Protein AF-A0A6B2LAS9-F1 (afdb_monomer_lite)

Sequence (313 aa):
MDKLVKNNKLPLVLDLDQTLVHCVLQEHLDSGLVDGDISETIQFSAKKALYRVAFRPHLAKFIRNAKQLFEIHLYTSGTREYAKTVLELISHHLLDGEPVIQGKMVSRCDTGNANSKNLMFVVPGLENYCVILDDNVFVWETWRSNVLQIFPFMHFKTVPKDDPKENQDQSSGEENTIFEETDTYLNSMYNVLRDIHCRFFKFEEINKRIPIEEHIQHRRKWVLSGTNLVFSGLFPVNVIPEQQRLWKNAQSFGANCSVTLTPHSTHLIAARPGTRKVHKALETDSIYVVNSLWLDLSIAHWVKRNELKFLLI

Radius of gyration: 21.7 Å; chains: 1; bounding box: 58×45×62 Å

Secondary structure (DSSP, 8-state):
-HHHHHTT-EEEEE--BTTTEEEEEHHHHHTTSEE---TTEEEEEETTEEEEEEEPTTHHHHHHHHHHHEEEEEE-SS-HHHHHHHHHHHHHHHSTT--S-SS-EE-HHHHS-SS---GGGTSTT-GGG-EEEES-GGG-TTTGGGEEEPPP---SEEPPP--S-------SSSTTSS--S---HHHHHHHHHHHHHHHHHHHHHTT----HHHHHHHHHHHTTTT-EEEEESSS-TTS-GGGSHHHHHHHHTT-EEESS--TT--EEEES-S-SHHHHHHHT-TT-EEE-HHHHHHHHHTTS---GGGSB--

Foldseek 3Di:
DVVQVVLLAFAEEEEPDLQFKDKDFPVCVVVQQKDFDQPQWDWDDDPNTIMIMDGAPPSLVLLVLNVSHYQYEYEYQADPRVVVVVQQVCCVPRPVNDGSGRFYYHYCVNVVDSQADDCCSGPNPRLLGYAYEELDLRNDPVNSLSYPHAHGDPRMGGDDDPDVDDDDDPPPDPPPPVPPPRRCRSVLVSVLVVQLSVVQSVCVVVVRRGGSSVSSQVLQLVAQALAEEEEEPPDDPPDDPCPDPLNVLCVSSNYHYDPADDPSHQEYAYPACPDPRNVVQVVDPRYQYFHSVQSVVSSNSSHRDDSVVGGRD

Structure (mmCIF, N/CA/C/O backbone):
data_AF-A0A6B2LAS9-F1
#
_entry.id   AF-A0A6B2LAS9-F1
#
loop_
_atom_site.group_PDB
_atom_site.id
_atom_site.type_symbol
_atom_site.label_atom_id
_atom_site.label_alt_id
_atom_site.label_comp_id
_atom_site.label_asym_id
_atom_site.label_entity_id
_atom_site.label_seq_id
_atom_site.pdbx_PDB_ins_code
_atom_site.Cartn_x
_atom_site.Cartn_y
_atom_site.Cartn_z
_atom_site.occupancy
_atom_site.B_iso_or_equiv
_atom_site.auth_seq_id
_atom_site.auth_comp_id
_atom_site.auth_asym_id
_atom_site.auth_atom_id
_atom_site.pdbx_PDB_model_num
ATOM 1 N N . MET A 1 1 ? -17.353 -14.884 9.592 1.00 89.31 1 MET A N 1
ATOM 2 C CA . MET A 1 1 ? -17.227 -14.470 8.180 1.00 89.31 1 MET A CA 1
ATOM 3 C C . MET A 1 1 ? -18.584 -14.117 7.581 1.00 89.31 1 MET A C 1
ATOM 5 O O . MET A 1 1 ? -18.726 -13.044 7.014 1.00 89.31 1 MET A O 1
ATOM 9 N N . ASP A 1 2 ? -19.606 -14.951 7.771 1.00 90.06 2 ASP A N 1
ATOM 10 C CA . ASP A 1 2 ? -20.884 -14.817 7.048 1.00 90.06 2 ASP A CA 1
ATOM 11 C C . ASP A 1 2 ? -21.632 -13.501 7.302 1.00 90.06 2 ASP A C 1
ATOM 13 O O . ASP A 1 2 ? -22.257 -12.969 6.392 1.00 90.06 2 ASP A O 1
ATOM 17 N N . LYS A 1 3 ? -21.498 -12.904 8.497 1.00 94.38 3 LYS A N 1
ATOM 18 C CA . LYS A 1 3 ? -21.999 -11.543 8.768 1.00 94.38 3 LYS A CA 1
ATOM 19 C C . LYS A 1 3 ? -21.390 -10.501 7.818 1.00 94.38 3 LYS A C 1
ATOM 21 O O . LYS A 1 3 ? -22.112 -9.645 7.320 1.00 94.38 3 LYS A O 1
ATOM 26 N N . LEU A 1 4 ? -20.076 -10.553 7.595 1.00 94.69 4 LEU A N 1
ATOM 27 C CA . LEU A 1 4 ? -19.378 -9.610 6.719 1.00 94.69 4 LEU A CA 1
ATOM 28 C C . LEU A 1 4 ? -19.776 -9.846 5.263 1.00 94.69 4 LEU A C 1
ATOM 30 O O . LEU A 1 4 ? -20.159 -8.899 4.585 1.00 94.69 4 LEU A O 1
ATOM 34 N N . VAL A 1 5 ? -19.805 -11.107 4.825 1.00 93.81 5 VAL A N 1
ATOM 35 C CA . VAL A 1 5 ? -20.237 -11.482 3.468 1.00 93.81 5 VAL A CA 1
ATOM 36 C C . VAL A 1 5 ? -21.673 -11.047 3.187 1.00 93.81 5 VAL A C 1
ATOM 38 O O . VAL A 1 5 ? -21.927 -10.444 2.150 1.00 93.81 5 VAL A O 1
ATOM 41 N N . LYS A 1 6 ? -22.601 -11.252 4.131 1.00 95.25 6 LYS A N 1
ATOM 42 C CA . LYS A 1 6 ? -23.991 -10.780 4.015 1.00 95.25 6 LYS A CA 1
ATOM 43 C C . LYS A 1 6 ? -24.084 -9.262 3.818 1.00 95.25 6 LYS A C 1
ATOM 45 O O . LYS A 1 6 ? -25.005 -8.787 3.164 1.00 95.25 6 LYS A O 1
ATOM 50 N N . ASN A 1 7 ? -23.126 -8.517 4.364 1.00 96.62 7 ASN A N 1
ATOM 51 C CA . ASN A 1 7 ? -23.021 -7.068 4.217 1.00 96.62 7 ASN A CA 1
ATOM 52 C C . ASN A 1 7 ? -22.101 -6.644 3.060 1.00 96.62 7 ASN A C 1
ATOM 54 O O . ASN A 1 7 ? -21.761 -5.467 2.972 1.00 96.62 7 ASN A O 1
ATOM 58 N N . ASN A 1 8 ? -21.678 -7.576 2.199 1.00 97.00 8 ASN A N 1
ATOM 59 C CA . ASN A 1 8 ? -20.722 -7.349 1.116 1.00 97.00 8 ASN A CA 1
ATOM 60 C C . ASN A 1 8 ? -19.396 -6.722 1.596 1.00 97.00 8 ASN A C 1
ATOM 62 O O . ASN A 1 8 ? -18.857 -5.810 0.968 1.00 97.00 8 ASN A O 1
ATOM 66 N N . LYS A 1 9 ? -18.879 -7.181 2.743 1.00 98.31 9 LYS A N 1
ATOM 67 C CA . LYS A 1 9 ? -17.660 -6.664 3.378 1.00 98.31 9 LYS A CA 1
ATOM 68 C C . LYS A 1 9 ? -16.586 -7.721 3.621 1.00 98.31 9 LYS A C 1
ATOM 70 O O . LYS A 1 9 ? -16.883 -8.898 3.810 1.00 98.31 9 LYS A O 1
ATOM 75 N N . LEU A 1 10 ? -15.339 -7.255 3.700 1.00 98.50 10 LEU A N 1
ATOM 76 C CA . LEU A 1 10 ? -14.168 -7.990 4.195 1.00 98.50 10 LEU A CA 1
ATOM 77 C C . LEU A 1 10 ? -13.525 -7.262 5.393 1.00 98.50 10 LEU A C 1
ATOM 79 O O . LEU A 1 10 ? -13.696 -6.050 5.522 1.00 98.50 10 LEU A O 1
ATOM 83 N N . PRO A 1 11 ? -12.778 -7.943 6.276 1.00 98.62 11 PRO A N 1
ATOM 84 C CA . PRO A 1 11 ? -11.993 -7.265 7.302 1.00 98.62 11 PRO A CA 1
ATOM 85 C C . PRO A 1 11 ? -10.745 -6.602 6.695 1.00 98.62 11 PRO A C 1
ATOM 87 O O . PRO A 1 11 ? -9.976 -7.249 5.981 1.00 98.62 11 PRO A O 1
ATOM 90 N N . LEU A 1 12 ? -10.527 -5.324 7.014 1.00 98.88 12 LEU A N 1
ATOM 91 C CA . LEU A 1 12 ? -9.324 -4.564 6.660 1.00 98.88 12 LEU A CA 1
ATOM 92 C C . LEU A 1 12 ? -8.626 -4.085 7.932 1.00 98.88 12 LEU A C 1
ATOM 94 O O . LEU A 1 12 ? -9.206 -3.322 8.703 1.00 98.88 12 LEU A O 1
ATOM 98 N N . VAL A 1 13 ? -7.383 -4.509 8.137 1.00 98.88 13 VAL A N 1
ATOM 99 C CA . VAL A 1 13 ? -6.528 -4.009 9.219 1.00 98.88 13 VAL A CA 1
ATOM 100 C C . VAL A 1 13 ? -5.619 -2.922 8.667 1.00 98.88 13 VAL A C 1
ATOM 102 O O . VAL A 1 13 ? -4.893 -3.150 7.701 1.00 98.88 13 VAL A O 1
ATOM 105 N N . LEU A 1 14 ? -5.666 -1.748 9.289 1.00 98.88 14 LEU A N 1
ATOM 106 C CA . LEU A 1 14 ? -4.801 -0.620 8.968 1.00 98.88 14 LEU A CA 1
ATOM 107 C C . LEU A 1 14 ? -3.724 -0.453 10.043 1.00 98.88 14 LEU A C 1
ATOM 109 O O . LEU A 1 14 ? -4.017 -0.555 11.241 1.00 98.88 14 LEU A O 1
ATOM 113 N N . ASP A 1 15 ? -2.502 -0.156 9.616 1.00 98.69 15 ASP A N 1
ATOM 114 C CA . ASP A 1 15 ? -1.499 0.484 10.467 1.00 98.69 15 ASP A CA 1
ATOM 115 C C . ASP A 1 15 ? -1.713 2.016 10.546 1.00 98.69 15 ASP A C 1
ATOM 117 O O . ASP A 1 15 ? -2.546 2.565 9.823 1.00 98.69 15 ASP A O 1
ATOM 121 N N . LEU A 1 16 ? -1.021 2.705 11.465 1.00 97.94 16 LEU A N 1
ATOM 122 C CA . LEU A 1 16 ? -1.040 4.167 11.590 1.00 97.94 16 LEU A CA 1
ATOM 123 C C . LEU A 1 16 ? 0.226 4.828 11.039 1.00 97.94 16 LEU A C 1
ATOM 125 O O . LEU A 1 16 ? 0.135 5.630 10.108 1.00 97.94 16 LEU A O 1
ATOM 129 N N . ASP A 1 17 ? 1.365 4.572 11.675 1.00 97.00 17 ASP A N 1
ATOM 130 C CA . ASP A 1 17 ? 2.589 5.355 11.530 1.00 97.00 17 ASP A CA 1
ATOM 131 C C . ASP A 1 17 ? 3.287 4.997 10.223 1.00 97.00 17 ASP A C 1
ATOM 133 O O . ASP A 1 17 ? 3.507 3.833 9.951 1.00 97.00 17 ASP A O 1
ATOM 137 N N . GLN A 1 18 ? 3.611 5.989 9.395 1.00 97.12 18 GLN A N 1
ATOM 138 C CA . GLN A 1 18 ? 4.117 5.811 8.024 1.00 97.12 18 GLN A CA 1
ATOM 139 C C . GLN A 1 18 ? 3.136 5.102 7.065 1.00 97.12 18 GLN A C 1
ATOM 141 O O . GLN A 1 18 ? 3.373 5.056 5.858 1.00 97.12 18 GLN A O 1
ATOM 146 N N . THR A 1 19 ? 1.966 4.674 7.539 1.00 98.50 19 THR A N 1
ATOM 147 C CA . THR A 1 19 ? 0.877 4.164 6.699 1.00 98.50 19 THR A CA 1
ATOM 148 C C . THR A 1 19 ? -0.183 5.236 6.417 1.00 98.50 19 THR A C 1
ATOM 150 O O . THR A 1 19 ? -0.380 5.609 5.255 1.00 98.50 19 THR A O 1
ATOM 153 N N . LEU A 1 20 ? -0.858 5.754 7.452 1.00 98.56 20 LEU A N 1
ATOM 154 C CA . LEU A 1 20 ? -1.922 6.771 7.350 1.00 98.56 20 LEU A CA 1
ATOM 155 C C . LEU A 1 20 ? -1.466 8.160 7.802 1.00 98.56 20 LEU A C 1
ATOM 157 O O . LEU A 1 20 ? -2.029 9.163 7.362 1.00 98.56 20 LEU A O 1
ATOM 161 N N . VAL A 1 21 ? -0.491 8.222 8.706 1.00 98.19 21 VAL A N 1
ATOM 162 C CA . VAL A 1 21 ? 0.016 9.462 9.295 1.00 98.19 21 VAL A CA 1
ATOM 163 C C . VAL A 1 21 ? 1.526 9.395 9.459 1.00 98.19 21 VAL A C 1
ATOM 165 O O . VAL A 1 21 ? 2.099 8.312 9.501 1.00 98.19 21 VAL A O 1
ATOM 168 N N . HIS A 1 22 ? 2.174 10.546 9.593 1.00 97.31 22 HIS A N 1
ATOM 169 C CA . HIS A 1 22 ? 3.547 10.612 10.080 1.00 97.31 22 HIS A CA 1
ATOM 170 C C . HIS A 1 22 ? 3.575 11.503 11.315 1.00 97.31 22 HIS A C 1
ATOM 172 O O . HIS A 1 22 ? 3.116 12.642 11.258 1.00 97.31 22 HIS A O 1
ATOM 178 N N . CYS A 1 23 ? 4.075 10.979 12.432 1.00 95.19 23 CYS A N 1
ATOM 179 C CA . CYS A 1 23 ? 4.133 11.693 13.697 1.00 95.19 23 CYS A CA 1
ATOM 180 C C . CYS A 1 23 ? 5.576 11.835 14.185 1.00 95.19 23 CYS A C 1
ATOM 182 O O . CYS A 1 23 ? 6.333 10.867 14.191 1.00 95.19 23 CYS A O 1
ATOM 184 N N . VAL A 1 24 ? 5.932 13.028 14.657 1.00 94.88 24 VAL A N 1
ATOM 185 C CA . VAL A 1 24 ? 7.229 13.329 15.280 1.00 94.88 24 VAL A CA 1
ATOM 186 C C . VAL A 1 24 ? 7.031 14.020 16.625 1.00 94.88 24 VAL A C 1
ATOM 188 O O . VAL A 1 24 ? 5.967 14.577 16.902 1.00 94.88 24 VAL A O 1
ATOM 191 N N . LEU A 1 25 ? 8.050 13.972 17.483 1.00 94.12 25 LEU A N 1
ATOM 192 C CA . LEU A 1 25 ? 8.091 14.795 18.689 1.00 94.12 25 LEU A CA 1
ATOM 193 C C . LEU A 1 25 ? 8.344 16.254 18.296 1.00 94.12 25 LEU A C 1
ATOM 195 O O . LEU A 1 25 ? 9.207 16.523 17.462 1.00 94.12 25 LEU A O 1
ATOM 199 N N . GLN A 1 26 ? 7.628 17.189 18.922 1.00 94.25 26 GLN A N 1
ATOM 200 C CA . GLN A 1 26 ? 7.813 18.622 18.671 1.00 94.25 26 GLN A CA 1
ATOM 201 C C . GLN A 1 26 ? 9.257 19.055 18.974 1.00 94.25 26 GLN A C 1
ATOM 203 O O . GLN A 1 26 ? 9.841 19.807 18.205 1.00 94.25 26 GLN A O 1
ATOM 208 N N . GLU A 1 27 ? 9.881 18.483 20.007 1.00 93.94 27 GLU A N 1
ATOM 209 C CA . GLU A 1 27 ? 11.278 18.768 20.359 1.00 93.94 27 GLU A CA 1
ATOM 210 C C . GLU A 1 27 ? 12.277 18.410 19.243 1.00 93.94 27 GLU A C 1
ATOM 212 O O . GLU A 1 27 ? 13.325 19.043 19.126 1.00 93.94 27 GLU A O 1
ATOM 217 N N . HIS A 1 28 ? 11.968 17.425 18.389 1.00 93.69 28 HIS A N 1
ATOM 218 C CA . HIS A 1 28 ? 12.821 17.072 17.250 1.00 93.69 28 HIS A CA 1
ATOM 219 C C . HIS A 1 28 ? 12.736 18.108 16.122 1.00 93.69 28 HIS A C 1
ATOM 221 O O . HIS A 1 28 ? 13.730 18.330 15.436 1.00 93.69 28 HIS A O 1
ATOM 227 N N . LEU A 1 29 ? 11.575 18.745 15.939 1.00 90.94 29 LEU A N 1
ATOM 228 C CA . LEU A 1 29 ? 11.416 19.864 15.006 1.00 90.94 29 LEU A CA 1
ATOM 229 C C . LEU A 1 29 ? 12.118 21.109 15.549 1.00 90.94 29 LEU A C 1
ATOM 231 O O . LEU A 1 29 ? 12.902 21.733 14.843 1.00 90.94 29 LEU A O 1
ATOM 235 N N . ASP A 1 30 ? 11.896 21.419 16.828 1.00 92.19 30 ASP A N 1
ATOM 236 C CA . ASP A 1 30 ? 12.477 22.598 17.480 1.00 92.19 30 ASP A CA 1
ATOM 237 C C . ASP A 1 30 ? 14.016 22.546 17.506 1.00 92.19 30 ASP A C 1
ATOM 239 O O . ASP A 1 30 ? 14.683 23.576 17.435 1.00 92.19 30 ASP A O 1
ATOM 243 N N . SER A 1 31 ? 14.590 21.341 17.593 1.00 92.00 31 SER A N 1
ATOM 244 C CA . SER A 1 31 ? 16.042 21.111 17.556 1.00 92.00 31 SER A CA 1
ATOM 245 C C . SER A 1 31 ? 16.623 20.957 16.146 1.00 92.00 31 SER A C 1
ATOM 247 O O . SER A 1 31 ? 17.835 20.783 16.016 1.00 92.00 31 SER A O 1
ATOM 249 N N . GLY A 1 32 ? 15.793 21.000 15.098 1.00 89.69 32 GLY A N 1
ATOM 250 C CA . GLY A 1 32 ? 16.227 20.812 13.712 1.00 89.69 32 GLY A CA 1
ATOM 251 C C . GLY A 1 32 ? 16.721 19.397 13.389 1.00 89.69 32 GLY A C 1
ATOM 252 O O . GLY A 1 32 ? 17.424 19.211 12.402 1.00 89.69 32 GLY A O 1
ATOM 253 N N . LEU A 1 33 ? 16.386 18.388 14.206 1.00 88.00 33 LEU A N 1
ATOM 254 C CA . LEU A 1 33 ? 16.698 16.978 13.919 1.00 88.00 33 LEU A CA 1
ATOM 255 C C . LEU A 1 33 ? 15.831 16.418 12.786 1.00 88.00 33 LEU A C 1
ATOM 257 O O . LEU A 1 33 ? 16.221 15.465 12.106 1.00 88.00 33 LEU A O 1
ATOM 261 N N . VAL A 1 34 ? 14.646 16.995 12.601 1.00 90.00 34 VAL A N 1
ATOM 262 C CA . VAL A 1 34 ? 13.742 16.701 11.493 1.00 90.00 34 VAL A CA 1
ATOM 263 C C . VAL A 1 34 ? 13.256 18.000 10.863 1.00 90.00 34 VAL A C 1
ATOM 265 O O . VAL A 1 34 ? 13.074 18.997 11.557 1.00 90.00 34 VAL A O 1
ATOM 268 N N . ASP A 1 35 ? 13.022 17.960 9.559 1.00 88.56 35 ASP A N 1
ATOM 269 C CA . ASP A 1 35 ? 12.479 19.058 8.765 1.00 88.56 35 ASP A CA 1
ATOM 270 C C . ASP A 1 35 ? 11.242 18.586 7.989 1.00 88.56 35 ASP A C 1
ATOM 272 O O . ASP A 1 35 ? 11.106 17.405 7.667 1.00 88.56 35 ASP A O 1
ATOM 276 N N . GLY A 1 36 ? 10.311 19.486 7.711 1.00 86.00 36 GLY A N 1
ATOM 277 C CA . GLY A 1 36 ? 9.085 19.189 6.980 1.00 86.00 36 GLY A CA 1
ATOM 278 C C . GLY A 1 36 ? 8.083 20.331 7.067 1.00 86.00 36 GLY A C 1
ATOM 279 O O . GLY A 1 36 ? 8.085 21.105 8.024 1.00 86.00 36 GLY A O 1
ATOM 280 N N . ASP A 1 37 ? 7.196 20.425 6.077 1.00 87.44 37 ASP A N 1
ATOM 281 C CA . ASP A 1 37 ? 6.192 21.487 6.037 1.00 87.44 37 ASP A CA 1
ATOM 282 C C . ASP A 1 37 ? 5.222 21.375 7.223 1.00 87.44 37 ASP A C 1
ATOM 284 O O . ASP A 1 37 ? 4.465 20.418 7.351 1.00 87.44 37 ASP A O 1
ATOM 288 N N . ILE A 1 38 ? 5.215 22.361 8.112 1.00 90.25 38 ILE A N 1
ATOM 289 C CA . ILE A 1 38 ? 4.341 22.346 9.287 1.00 90.25 38 ILE A CA 1
ATOM 290 C C . ILE A 1 38 ? 2.952 22.944 9.023 1.00 90.25 38 ILE A C 1
ATOM 292 O O . ILE A 1 38 ? 2.104 22.866 9.917 1.00 90.25 38 ILE A O 1
ATOM 296 N N . SER A 1 39 ? 2.703 23.525 7.845 1.00 87.62 39 SER A N 1
ATOM 297 C CA . SER A 1 39 ? 1.498 24.311 7.547 1.00 87.62 39 SER A CA 1
ATOM 298 C C . SER A 1 39 ? 0.195 23.506 7.667 1.00 87.62 39 SER A C 1
ATOM 300 O O . SER A 1 39 ? -0.764 23.982 8.272 1.00 87.62 39 SER A O 1
ATOM 302 N N . GLU A 1 40 ? 0.188 22.257 7.194 1.00 87.25 40 GLU A N 1
ATOM 303 C CA . GLU A 1 40 ? -0.970 21.346 7.227 1.00 87.25 40 GLU A CA 1
ATOM 304 C C . GLU A 1 40 ? -0.851 20.251 8.306 1.00 87.25 40 GLU A C 1
ATOM 306 O O . GLU A 1 40 ? -1.420 19.162 8.198 1.00 87.25 40 GLU A O 1
ATOM 311 N N . THR A 1 41 ? -0.095 20.522 9.372 1.00 94.56 41 THR A N 1
ATOM 312 C CA . THR A 1 41 ? 0.140 19.566 10.467 1.00 94.56 41 THR A CA 1
ATOM 313 C C . THR A 1 41 ? -0.590 19.967 11.744 1.00 94.56 41 THR A C 1
ATOM 315 O O . THR A 1 41 ? -0.851 21.144 11.994 1.00 94.56 41 THR A O 1
ATOM 318 N N . ILE A 1 42 ? -0.890 18.988 12.597 1.00 96.62 42 ILE A N 1
ATOM 319 C CA . ILE A 1 42 ? -1.590 19.213 13.864 1.00 96.62 42 ILE A CA 1
ATOM 320 C C . ILE A 1 42 ? -0.668 18.883 15.028 1.00 96.62 42 ILE A C 1
ATOM 322 O O . ILE A 1 42 ? -0.044 17.824 15.070 1.00 96.62 42 ILE A O 1
ATOM 326 N N . GLN A 1 43 ? -0.613 19.786 16.001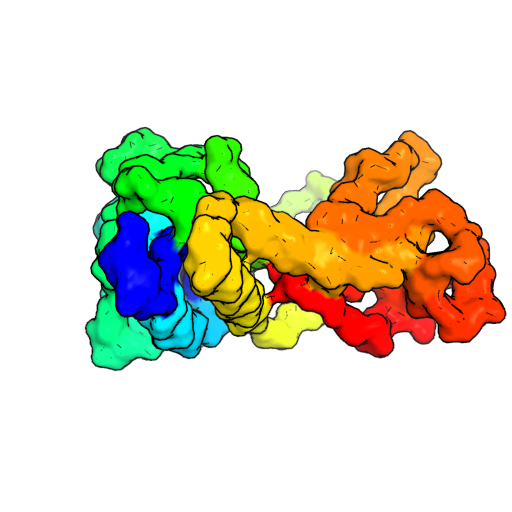 1.00 96.25 43 GLN A N 1
ATOM 327 C CA . GLN A 1 43 ? 0.092 19.567 17.254 1.00 96.25 43 GLN A CA 1
ATOM 328 C C . GLN A 1 43 ? -0.863 19.003 18.308 1.00 96.25 43 GLN A C 1
ATOM 330 O O . GLN A 1 43 ? -1.981 19.492 18.462 1.00 96.25 43 GLN A O 1
ATOM 335 N N . PHE A 1 44 ? -0.422 18.000 19.062 1.00 95.19 44 PHE A N 1
ATOM 336 C CA . PHE A 1 44 ? -1.216 17.404 20.133 1.00 95.19 44 PHE A CA 1
ATOM 337 C C . PHE A 1 44 ? -0.331 16.835 21.241 1.00 95.19 44 PHE A C 1
ATOM 339 O O . PHE A 1 44 ? 0.840 16.525 21.033 1.00 95.19 44 PHE A O 1
ATOM 346 N N . SER A 1 45 ? -0.906 16.668 22.428 1.00 91.75 45 SER A N 1
ATOM 347 C CA . SER A 1 45 ? -0.200 16.114 23.583 1.00 91.75 45 SER A CA 1
ATOM 348 C C . SER A 1 45 ? -0.638 14.679 23.849 1.00 91.75 45 SER A C 1
ATOM 350 O O . SER A 1 45 ? -1.829 14.401 23.961 1.00 91.75 45 SER A O 1
ATOM 352 N N . ALA A 1 46 ? 0.323 13.776 24.036 1.00 86.31 46 ALA A N 1
ATOM 353 C CA . ALA A 1 46 ? 0.075 12.408 24.485 1.00 86.31 46 ALA A CA 1
ATOM 354 C C . ALA A 1 46 ? 1.155 11.986 25.490 1.00 86.31 46 ALA A C 1
ATOM 356 O O . ALA A 1 46 ? 2.336 12.244 25.299 1.00 86.31 46 ALA A O 1
ATOM 357 N N . LYS A 1 47 ? 0.766 11.354 26.607 1.00 80.56 47 LYS A N 1
ATOM 358 C CA . LYS A 1 47 ? 1.693 10.906 27.676 1.00 80.56 47 LYS A CA 1
ATOM 359 C C . LYS A 1 47 ? 2.709 11.966 28.144 1.00 80.56 47 LYS A C 1
ATOM 361 O O . LYS A 1 47 ? 3.845 11.628 28.455 1.00 80.56 47 LYS A O 1
ATOM 366 N N . LYS A 1 48 ? 2.279 13.229 28.252 1.00 83.81 48 LYS A N 1
ATOM 367 C CA . LYS A 1 48 ? 3.114 14.391 28.632 1.00 83.81 48 LYS A CA 1
ATOM 368 C C . LYS A 1 48 ? 4.192 14.784 27.610 1.00 83.81 48 LYS A C 1
ATOM 370 O O . LYS A 1 48 ? 4.965 15.687 27.901 1.00 83.81 48 LYS A O 1
ATOM 375 N N . ALA A 1 49 ? 4.228 14.154 26.440 1.00 88.38 49 ALA A N 1
ATOM 376 C CA . ALA A 1 49 ? 5.038 14.592 25.315 1.00 88.38 49 ALA A CA 1
ATOM 377 C C . ALA A 1 49 ? 4.165 15.348 24.307 1.00 88.38 49 ALA A C 1
ATOM 379 O O . ALA A 1 49 ? 2.969 15.068 24.159 1.00 88.38 49 ALA A O 1
ATOM 380 N N . LEU A 1 50 ? 4.779 16.322 23.642 1.00 94.38 50 LEU A N 1
ATOM 381 C CA . LEU A 1 50 ? 4.161 17.120 22.597 1.00 94.38 50 LEU A CA 1
ATOM 382 C C . LEU A 1 50 ? 4.571 16.548 21.244 1.00 94.38 50 LEU A C 1
ATOM 384 O O . LEU A 1 50 ? 5.757 16.390 20.956 1.00 94.38 50 LEU A O 1
ATOM 388 N N . TYR A 1 51 ? 3.579 16.233 20.429 1.00 95.19 51 TYR A N 1
ATOM 389 C CA . TYR A 1 51 ? 3.747 15.632 19.120 1.00 95.19 51 TYR A CA 1
ATOM 390 C C . TYR A 1 51 ? 3.204 16.551 18.040 1.00 95.19 51 TYR A C 1
ATOM 392 O O . TYR A 1 51 ? 2.309 17.364 18.287 1.00 95.19 51 TYR A O 1
ATOM 400 N N . ARG A 1 52 ? 3.700 16.351 16.824 1.00 96.19 52 ARG A N 1
ATOM 401 C CA . ARG A 1 52 ? 3.136 16.920 15.608 1.00 96.19 52 ARG A CA 1
ATOM 402 C C . ARG A 1 52 ? 2.866 15.804 14.610 1.00 96.19 52 ARG A C 1
ATOM 404 O O . ARG A 1 52 ? 3.729 14.958 14.380 1.00 96.19 52 ARG A O 1
ATOM 411 N N . VAL A 1 53 ? 1.660 15.793 14.051 1.00 97.12 53 VAL A N 1
ATOM 412 C CA . VAL A 1 53 ? 1.197 14.786 13.093 1.00 97.12 53 VAL A CA 1
ATOM 413 C C . VAL A 1 53 ? 0.853 15.425 11.757 1.00 97.12 53 VAL A C 1
ATOM 415 O O . VAL A 1 53 ? 0.153 16.435 11.698 1.00 97.12 53 VAL A O 1
ATOM 418 N N . ALA A 1 54 ? 1.337 14.806 10.687 1.00 97.31 54 ALA A N 1
ATOM 419 C CA . ALA A 1 54 ? 0.897 15.034 9.322 1.00 97.31 54 ALA A CA 1
ATOM 420 C C . ALA A 1 54 ? -0.054 13.905 8.913 1.00 97.31 54 ALA A C 1
ATOM 422 O O . ALA A 1 54 ? 0.218 12.727 9.176 1.00 97.31 54 ALA A O 1
ATOM 423 N N . PHE A 1 55 ? -1.161 14.244 8.257 1.00 97.50 55 PHE A N 1
ATOM 424 C CA . PHE A 1 55 ? -2.051 13.248 7.668 1.00 97.50 55 PHE A CA 1
ATOM 425 C C . PHE A 1 55 ? -1.620 12.937 6.248 1.00 97.50 55 PHE A C 1
ATOM 427 O O . PHE A 1 55 ? -1.307 13.838 5.474 1.00 97.50 55 PHE A O 1
ATOM 434 N N . ARG A 1 56 ? -1.646 11.657 5.883 1.00 97.38 56 ARG A N 1
ATOM 435 C CA . ARG A 1 56 ? -1.326 11.271 4.517 1.00 97.38 56 ARG A CA 1
ATOM 436 C C . ARG A 1 56 ? -2.367 11.844 3.546 1.00 97.38 56 ARG A C 1
ATOM 438 O O . ARG A 1 56 ? -3.571 11.723 3.811 1.00 97.38 56 ARG A O 1
ATOM 445 N N . PRO A 1 57 ? -1.954 12.436 2.413 1.00 95.75 57 PRO A N 1
ATOM 446 C CA . PRO A 1 57 ? -2.892 12.970 1.436 1.00 95.75 57 PRO A CA 1
ATOM 447 C C . PRO A 1 57 ? -3.953 11.949 1.002 1.00 95.75 57 PRO A C 1
ATOM 449 O O . PRO A 1 57 ? -3.711 10.748 0.890 1.00 95.75 57 PRO A O 1
ATOM 452 N N . HIS A 1 58 ? -5.172 12.444 0.769 1.00 96.75 58 HIS A N 1
ATOM 453 C CA . HIS A 1 58 ? -6.362 11.658 0.410 1.00 96.75 58 HIS A CA 1
ATOM 454 C C . HIS A 1 58 ? -6.917 10.706 1.489 1.00 96.75 58 HIS A C 1
ATOM 456 O O . HIS A 1 58 ? -7.867 9.968 1.200 1.00 96.75 58 HIS A O 1
ATOM 462 N N . LEU A 1 59 ? -6.425 10.756 2.734 1.00 98.12 59 LEU A N 1
ATOM 463 C CA . LEU A 1 59 ? -6.885 9.896 3.834 1.00 98.12 59 LEU A CA 1
ATOM 464 C C . LEU A 1 59 ? -8.407 9.922 4.044 1.00 98.12 59 LEU A C 1
ATOM 466 O O . LEU A 1 59 ? -9.039 8.872 4.157 1.00 98.12 59 LEU A O 1
ATOM 470 N N . ALA A 1 60 ? -9.023 11.105 4.006 1.00 98.25 60 ALA A N 1
ATOM 471 C CA . ALA A 1 60 ? -10.466 11.263 4.182 1.00 98.25 60 ALA A CA 1
ATOM 472 C C . ALA A 1 60 ? -11.280 10.465 3.143 1.00 98.25 60 ALA A C 1
ATOM 474 O O . ALA A 1 60 ? -12.230 9.749 3.471 1.00 98.25 60 ALA A O 1
ATOM 475 N N . LYS A 1 61 ? -10.888 10.579 1.867 1.00 98.31 61 LYS A N 1
ATOM 476 C CA . LYS A 1 61 ? -11.519 9.876 0.742 1.00 98.31 61 LYS A CA 1
ATOM 477 C C . LYS A 1 61 ? -11.262 8.374 0.828 1.00 98.31 61 LYS A C 1
ATOM 479 O O . LYS A 1 61 ? -12.182 7.588 0.614 1.00 98.31 61 LYS A O 1
ATOM 484 N N . PHE A 1 62 ? -10.034 7.987 1.171 1.00 98.75 62 PHE A N 1
ATOM 485 C CA . PHE A 1 62 ? -9.650 6.594 1.368 1.00 98.75 62 PHE A CA 1
ATOM 486 C C . PHE A 1 62 ? -10.532 5.910 2.419 1.00 98.75 62 PHE A C 1
ATOM 488 O O . PHE A 1 62 ? -11.167 4.907 2.103 1.00 98.75 62 PHE A O 1
ATOM 495 N N . ILE A 1 63 ? -10.651 6.479 3.626 1.00 98.81 63 ILE A N 1
ATOM 496 C CA . ILE A 1 63 ? -11.445 5.885 4.714 1.00 98.81 63 ILE A CA 1
ATOM 497 C C . ILE A 1 63 ? -12.929 5.802 4.343 1.00 98.81 63 ILE A C 1
ATOM 499 O O . ILE A 1 63 ? -13.531 4.738 4.498 1.00 98.81 63 ILE A O 1
ATOM 503 N N . ARG A 1 64 ? -13.526 6.883 3.811 1.00 98.62 64 ARG A N 1
ATOM 504 C CA . ARG A 1 64 ? -14.948 6.885 3.409 1.00 98.62 64 ARG A CA 1
ATOM 505 C C . ARG A 1 64 ? -15.250 5.808 2.364 1.00 98.62 64 ARG A C 1
ATOM 507 O O . ARG A 1 64 ? -16.267 5.126 2.469 1.00 98.62 64 ARG A O 1
ATOM 514 N N . ASN A 1 65 ? -14.366 5.621 1.388 1.00 98.69 65 ASN A N 1
ATOM 515 C CA . ASN A 1 65 ? -14.552 4.606 0.356 1.00 98.69 65 ASN A CA 1
ATOM 516 C C . ASN A 1 65 ? -14.272 3.187 0.874 1.00 98.69 65 ASN A C 1
ATOM 518 O O . ASN A 1 65 ? -15.046 2.269 0.612 1.00 98.69 65 ASN A O 1
ATOM 522 N N . ALA A 1 66 ? -13.203 2.996 1.652 1.00 98.69 66 ALA A N 1
ATOM 523 C CA . ALA A 1 66 ? -12.858 1.699 2.229 1.00 98.69 66 ALA A CA 1
ATOM 524 C C . ALA A 1 66 ? -13.972 1.174 3.149 1.00 98.69 66 ALA A C 1
ATOM 526 O O . ALA A 1 66 ? -14.317 -0.001 3.069 1.00 98.69 66 ALA A O 1
ATOM 527 N N . LYS A 1 67 ? -14.624 2.042 3.936 1.00 98.38 67 LYS A N 1
ATOM 528 C CA . LYS A 1 67 ? -15.779 1.678 4.780 1.00 98.38 67 LYS A CA 1
ATOM 529 C C . LYS A 1 67 ? -16.973 1.105 4.008 1.00 98.38 67 LYS A C 1
ATOM 531 O O . LYS A 1 67 ? -17.823 0.469 4.629 1.00 98.38 67 LYS A O 1
ATOM 536 N N . GLN A 1 68 ? -17.084 1.323 2.698 1.00 98.38 68 GLN A N 1
ATOM 537 C CA . GLN A 1 68 ? -18.167 0.741 1.892 1.00 98.38 68 GLN A CA 1
ATOM 538 C C . GLN A 1 68 ? -17.921 -0.743 1.598 1.00 98.38 68 GLN A C 1
ATOM 540 O O . GLN A 1 68 ? -18.870 -1.512 1.500 1.00 98.38 68 GLN A O 1
ATOM 545 N N . LEU A 1 69 ? -16.652 -1.145 1.503 1.00 98.75 69 LEU A N 1
ATOM 546 C CA . LEU A 1 69 ? -16.229 -2.486 1.086 1.00 98.75 69 LEU A CA 1
ATOM 547 C C . LEU A 1 69 ? -15.630 -3.305 2.236 1.00 98.75 69 LEU A C 1
ATOM 549 O O . LEU A 1 69 ? -15.523 -4.526 2.149 1.00 98.75 69 LEU A O 1
ATOM 553 N N . PHE A 1 70 ? -15.235 -2.645 3.322 1.00 98.81 70 PHE A N 1
ATOM 554 C CA . PHE A 1 70 ? -14.528 -3.269 4.427 1.00 98.81 70 PHE A CA 1
ATOM 555 C C . PHE A 1 70 ? -15.119 -2.881 5.785 1.00 98.81 70 PHE A C 1
ATOM 557 O O . PHE A 1 70 ? -15.718 -1.816 5.960 1.00 98.81 70 PHE A O 1
ATOM 564 N N . GLU A 1 71 ? -14.962 -3.774 6.759 1.00 98.69 71 GLU A N 1
ATOM 565 C CA . GLU A 1 71 ? -15.000 -3.428 8.180 1.00 98.69 71 GLU A CA 1
ATOM 566 C C . GLU A 1 71 ? -13.567 -3.067 8.589 1.00 98.69 71 GLU A C 1
ATOM 568 O O . GLU A 1 71 ? -12.660 -3.888 8.456 1.00 98.69 71 GLU A O 1
ATOM 573 N N . ILE A 1 72 ? -13.346 -1.812 8.993 1.00 98.81 72 ILE A N 1
ATOM 574 C CA . ILE A 1 72 ? -12.001 -1.286 9.269 1.00 98.81 72 ILE A CA 1
ATOM 575 C C . ILE A 1 72 ? -11.623 -1.529 10.733 1.00 98.81 72 ILE A C 1
ATOM 577 O O . ILE A 1 72 ? -12.346 -1.121 11.647 1.00 98.81 72 ILE A O 1
ATOM 581 N N . HIS A 1 73 ? -10.453 -2.127 10.931 1.00 98.81 73 HIS A N 1
ATOM 582 C CA . HIS A 1 73 ? -9.779 -2.358 12.205 1.00 98.81 73 HIS A CA 1
ATOM 583 C C . HIS A 1 73 ? -8.446 -1.602 12.232 1.00 98.81 73 HIS A C 1
ATOM 585 O O . HIS A 1 73 ? -7.882 -1.294 11.181 1.00 98.81 73 HIS A O 1
ATOM 591 N N . LEU A 1 74 ? -7.910 -1.357 13.428 1.00 98.69 74 LEU A N 1
ATOM 592 C CA . LEU A 1 74 ? -6.573 -0.784 13.596 1.00 98.69 74 LEU A CA 1
ATOM 593 C C . LEU A 1 74 ? -5.644 -1.767 14.307 1.00 98.69 74 LEU A C 1
ATOM 595 O O . LEU A 1 74 ? -6.025 -2.337 15.331 1.00 98.69 74 LEU A O 1
ATOM 599 N N . TYR A 1 75 ? -4.413 -1.899 13.811 1.00 98.50 75 TYR A N 1
ATOM 600 C CA . TYR A 1 75 ? -3.312 -2.527 14.536 1.00 98.50 75 TYR A CA 1
ATOM 601 C C . TYR A 1 75 ? -2.044 -1.680 14.401 1.00 98.50 75 TYR A C 1
ATOM 603 O O . TYR A 1 75 ? -1.342 -1.752 13.396 1.00 98.50 75 TYR A O 1
ATOM 611 N N . THR A 1 76 ? -1.705 -0.942 15.460 1.00 97.19 76 THR A N 1
ATOM 612 C CA . THR A 1 76 ? -0.494 -0.106 15.529 1.00 97.19 76 THR A CA 1
ATOM 613 C C . THR A 1 76 ? 0.511 -0.633 16.558 1.00 97.19 76 THR A C 1
ATOM 615 O O . THR A 1 76 ? 0.133 -1.169 17.603 1.00 97.19 76 THR A O 1
ATOM 618 N N . SER A 1 77 ? 1.805 -0.436 16.292 1.00 95.88 77 SER A N 1
ATOM 619 C CA . SER A 1 77 ? 2.873 -0.625 17.289 1.00 95.88 77 SER A CA 1
ATOM 620 C C . SER A 1 77 ? 3.004 0.566 18.256 1.00 95.88 77 SER A C 1
ATOM 622 O O . SER A 1 77 ? 3.806 0.525 19.191 1.00 95.88 77 SER A O 1
ATOM 624 N N . GLY A 1 78 ? 2.206 1.621 18.081 1.00 93.06 78 GLY A N 1
ATOM 625 C CA . GLY A 1 78 ? 2.071 2.734 19.014 1.00 93.06 78 GLY A CA 1
ATOM 626 C C . GLY A 1 78 ? 1.313 2.363 20.294 1.00 93.06 78 GLY A C 1
ATOM 627 O O . GLY A 1 78 ? 0.732 1.283 20.431 1.00 93.06 78 GLY A O 1
ATOM 628 N N . THR A 1 79 ? 1.324 3.273 21.274 1.00 93.44 79 THR A N 1
ATOM 629 C CA . THR A 1 79 ? 0.544 3.100 22.518 1.00 93.44 79 THR A CA 1
ATOM 630 C C . THR A 1 79 ? -0.950 3.276 22.275 1.00 93.44 79 THR A C 1
ATOM 632 O O . THR A 1 79 ? -1.351 3.961 21.335 1.00 93.44 79 THR A O 1
ATOM 635 N N . ARG A 1 80 ? -1.784 2.717 23.157 1.00 94.19 80 ARG A N 1
ATOM 636 C CA . ARG A 1 80 ? -3.239 2.854 23.047 1.00 94.19 80 ARG A CA 1
ATOM 637 C C . ARG A 1 80 ? -3.707 4.302 23.126 1.00 94.19 80 ARG A C 1
ATOM 639 O O . ARG A 1 80 ? -4.609 4.685 22.392 1.00 94.19 80 ARG A O 1
ATOM 646 N N . GLU A 1 81 ? -3.108 5.087 24.016 1.00 93.81 81 GLU A N 1
ATOM 647 C CA . GLU A 1 81 ? -3.442 6.501 24.198 1.00 93.81 81 GLU A CA 1
ATOM 648 C C . GLU A 1 81 ? -3.108 7.298 22.936 1.00 93.81 81 GLU A C 1
ATOM 650 O O . GLU A 1 81 ? -3.970 7.996 22.417 1.00 93.81 81 GLU A O 1
ATOM 655 N N . TYR A 1 82 ? -1.900 7.107 22.396 1.00 94.62 82 TYR A N 1
ATOM 656 C CA . TYR A 1 82 ? -1.479 7.702 21.125 1.00 94.62 82 TYR A CA 1
ATOM 657 C C . TYR A 1 82 ? -2.451 7.363 19.988 1.00 94.62 82 TYR A C 1
ATOM 659 O O . TYR A 1 82 ? -2.950 8.260 19.314 1.00 94.62 82 TYR A O 1
ATOM 667 N N . ALA A 1 83 ? -2.770 6.076 19.823 1.00 96.12 83 ALA A N 1
ATOM 668 C CA . ALA A 1 83 ? -3.658 5.611 18.766 1.00 96.12 83 ALA A CA 1
ATOM 669 C C . ALA A 1 83 ? -5.044 6.264 18.857 1.00 96.12 83 ALA A C 1
ATOM 671 O O . ALA A 1 83 ? -5.555 6.751 17.854 1.00 96.12 83 ALA A O 1
ATOM 672 N N . LYS A 1 84 ? -5.635 6.323 20.060 1.00 96.50 84 LYS A N 1
ATOM 673 C CA . LYS A 1 84 ? -6.929 6.988 20.277 1.00 96.50 84 LYS A CA 1
ATOM 674 C C . LYS A 1 84 ? -6.878 8.456 19.878 1.00 96.50 84 LYS A C 1
ATOM 676 O O . LYS A 1 84 ? -7.719 8.881 19.096 1.00 96.50 84 LYS A O 1
ATOM 681 N N . THR A 1 85 ? -5.871 9.191 20.349 1.00 97.00 85 THR A N 1
ATOM 682 C CA . THR A 1 85 ? -5.736 10.615 20.034 1.00 97.00 85 THR A CA 1
ATOM 683 C C . THR A 1 85 ? -5.583 10.847 18.533 1.00 97.00 85 THR A C 1
ATOM 685 O O . THR A 1 85 ? -6.282 11.685 17.977 1.00 97.00 85 THR A O 1
ATOM 688 N N . VAL A 1 86 ? -4.749 10.070 17.835 1.00 97.62 86 VAL A N 1
ATOM 689 C CA . VAL A 1 86 ? -4.597 10.199 16.375 1.00 97.62 86 VAL A CA 1
ATOM 690 C C . VAL A 1 86 ? -5.902 9.877 15.636 1.00 97.62 86 VAL A C 1
ATOM 692 O O . VAL A 1 86 ? -6.278 10.607 14.722 1.00 97.62 86 VAL A O 1
ATOM 695 N N . LEU A 1 87 ? -6.628 8.826 16.033 1.00 98.25 87 LEU A N 1
ATOM 696 C CA . LEU A 1 87 ? -7.925 8.496 15.430 1.00 98.25 87 LEU A CA 1
ATOM 697 C C . LEU A 1 87 ? -8.975 9.593 15.667 1.00 98.25 87 LEU A C 1
ATOM 699 O O . LEU A 1 87 ? -9.750 9.891 14.758 1.00 98.25 87 LEU A O 1
ATOM 703 N N . GLU A 1 88 ? -9.005 10.195 16.857 1.00 97.81 88 GLU A N 1
ATOM 704 C CA . GLU A 1 88 ? -9.873 11.334 17.181 1.00 97.81 88 GLU A CA 1
ATOM 705 C C . GLU A 1 88 ? -9.529 12.544 16.307 1.00 97.81 88 GLU A C 1
ATOM 707 O O . GLU A 1 88 ? -10.427 13.133 15.709 1.00 97.81 88 GLU A O 1
ATOM 712 N N . LEU A 1 89 ? -8.240 12.858 16.138 1.00 98.31 89 LEU A N 1
ATOM 713 C CA . LEU A 1 89 ? -7.790 13.936 15.255 1.00 98.31 89 LEU A CA 1
ATOM 714 C C . LEU A 1 89 ? -8.204 13.690 13.796 1.00 98.31 89 LEU A C 1
ATOM 716 O O . LEU A 1 89 ? -8.764 14.586 13.169 1.00 98.31 89 LEU A O 1
ATOM 720 N N . ILE A 1 90 ? -8.008 12.480 13.260 1.00 98.50 90 ILE A N 1
ATOM 721 C CA . ILE A 1 90 ? -8.474 12.132 11.905 1.00 98.50 90 ILE A CA 1
ATOM 722 C C . ILE A 1 90 ? -9.997 12.299 11.811 1.00 98.50 90 ILE A C 1
ATOM 724 O O . ILE A 1 90 ? -10.499 12.878 10.848 1.00 98.50 90 ILE A O 1
ATOM 728 N N . SER A 1 91 ? -10.738 11.810 12.808 1.00 98.06 91 SER A N 1
ATOM 729 C CA . SER A 1 91 ? -12.204 11.866 12.809 1.00 98.06 91 SER A CA 1
ATOM 730 C C . SER A 1 91 ? -12.701 13.315 12.797 1.00 98.06 91 SER A C 1
ATOM 732 O O . SER A 1 91 ? -13.524 13.677 11.958 1.00 98.06 91 SER A O 1
ATOM 734 N N . HIS A 1 92 ? -12.149 14.167 13.665 1.00 97.75 92 HIS A N 1
ATOM 735 C CA . HIS A 1 92 ? -12.527 15.575 13.780 1.00 97.75 92 HIS A CA 1
ATOM 736 C C . HIS A 1 92 ? -12.120 16.420 12.570 1.00 97.75 92 HIS A C 1
ATOM 738 O O . HIS A 1 92 ? -12.922 17.222 12.102 1.00 97.75 92 HIS A O 1
ATOM 744 N N . HIS A 1 93 ? -10.898 16.254 12.062 1.00 97.44 93 HIS A N 1
ATOM 745 C CA . HIS A 1 93 ? -10.364 17.135 11.021 1.00 97.44 93 HIS A CA 1
ATOM 746 C C . HIS A 1 93 ? -10.688 16.680 9.594 1.00 97.44 93 HIS A C 1
ATOM 748 O O . HIS A 1 93 ? -10.702 17.512 8.692 1.00 97.44 93 HIS A O 1
ATOM 754 N N . LEU A 1 94 ? -10.924 15.382 9.361 1.00 97.25 94 LEU A N 1
ATOM 755 C CA . LEU A 1 94 ? -11.076 14.832 8.007 1.00 97.25 94 LEU A CA 1
ATOM 756 C C . LEU A 1 94 ? -12.428 14.156 7.741 1.00 97.25 94 LEU A C 1
ATOM 758 O O . LEU A 1 94 ? -12.816 14.010 6.574 1.00 97.25 94 LEU A O 1
ATOM 762 N N . LEU A 1 95 ? -13.123 13.700 8.787 1.00 97.69 95 LEU A N 1
ATOM 763 C CA . LEU A 1 95 ? -14.297 12.828 8.666 1.00 97.69 95 LEU A CA 1
ATOM 764 C C . LEU A 1 95 ? -15.563 13.393 9.325 1.00 97.69 95 LEU A C 1
ATOM 766 O O . LEU A 1 95 ? -16.495 12.633 9.558 1.00 97.69 95 LEU A O 1
ATOM 770 N N . ASP A 1 96 ? -15.621 14.694 9.615 1.00 96.81 96 ASP A N 1
ATOM 771 C CA . ASP A 1 96 ? -16.814 15.348 10.181 1.00 96.81 96 ASP A CA 1
ATOM 772 C C . ASP A 1 96 ? -17.288 14.712 11.509 1.00 96.81 96 ASP A C 1
ATOM 774 O O . ASP A 1 96 ? -18.477 14.673 11.818 1.00 96.81 96 ASP A O 1
ATOM 778 N N . GLY A 1 97 ? -16.347 14.175 12.296 1.00 96.88 97 GLY A N 1
ATOM 779 C CA . GLY A 1 97 ? -16.605 13.471 13.556 1.00 96.88 97 GLY A CA 1
ATOM 780 C C . GLY A 1 97 ? -16.881 11.969 13.415 1.00 96.88 97 GLY A C 1
ATOM 781 O O . GLY A 1 97 ? -16.943 11.271 14.426 1.00 96.88 97 GLY A O 1
ATOM 782 N N . GLU A 1 98 ? -16.997 11.436 12.196 1.00 97.44 98 GLU A N 1
ATOM 783 C CA . GLU A 1 98 ? -17.209 10.003 11.978 1.00 97.44 98 GLU A CA 1
ATOM 784 C C . GLU A 1 98 ? -15.976 9.175 12.389 1.00 97.44 98 GLU A C 1
ATOM 786 O O . GLU A 1 98 ? -14.863 9.456 11.933 1.00 97.44 98 GLU A O 1
ATOM 791 N N . PRO A 1 99 ? -16.147 8.086 13.162 1.00 97.81 99 PRO A N 1
ATOM 792 C CA . PRO A 1 99 ? -15.028 7.295 13.667 1.00 97.81 99 PRO A CA 1
ATOM 793 C C . PRO A 1 99 ? -14.289 6.590 12.529 1.00 97.81 99 PRO A C 1
ATOM 795 O O . PRO A 1 99 ? -14.917 5.943 11.696 1.00 97.81 99 PRO A O 1
ATOM 798 N N . VAL A 1 100 ? -12.956 6.645 12.491 1.00 98.00 100 VAL A N 1
ATOM 799 C CA . VAL A 1 100 ? -12.152 5.981 11.439 1.00 98.00 100 VAL A CA 1
ATOM 800 C C . VAL A 1 100 ? -12.435 4.474 11.352 1.00 98.00 100 VAL A C 1
ATOM 802 O O . VAL A 1 100 ? -12.639 3.939 10.259 1.00 98.00 100 VAL A O 1
ATOM 805 N N . ILE A 1 101 ? -12.461 3.797 12.503 1.00 97.88 101 ILE A N 1
ATO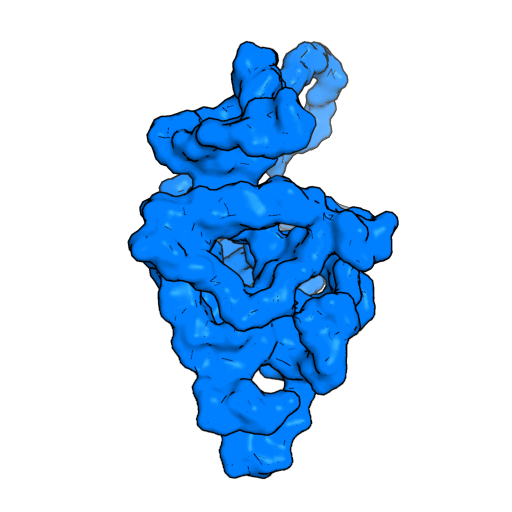M 806 C CA . ILE A 1 101 ? -12.605 2.342 12.619 1.00 97.88 101 ILE A CA 1
ATOM 807 C C . ILE A 1 101 ? -14.041 1.935 12.959 1.00 97.88 101 ILE A C 1
ATOM 809 O O . ILE A 1 101 ? -14.758 2.657 13.645 1.00 97.88 101 ILE A O 1
ATOM 813 N N . GLN A 1 102 ? -14.441 0.749 12.500 1.00 97.31 102 GLN A N 1
ATOM 814 C CA . GLN A 1 102 ? -15.735 0.122 12.817 1.00 97.31 102 GLN A CA 1
ATOM 815 C C . GLN A 1 102 ? -15.566 -1.131 13.688 1.00 97.31 102 GLN A C 1
ATOM 817 O O . GLN A 1 102 ? -16.508 -1.555 14.354 1.00 97.31 102 GLN A O 1
ATOM 822 N N . GLY A 1 103 ? -14.372 -1.726 13.656 1.00 96.44 103 GLY A N 1
ATOM 823 C CA . GLY A 1 103 ? -14.029 -2.942 14.373 1.00 96.44 103 GLY A CA 1
ATOM 824 C C . GLY A 1 103 ? -13.095 -2.698 15.557 1.00 96.44 103 GLY A C 1
ATOM 825 O O . GLY A 1 103 ? -13.199 -1.727 16.305 1.00 96.44 103 GLY A O 1
ATOM 826 N N . LYS A 1 104 ? -12.167 -3.635 15.746 1.00 97.69 104 LYS A N 1
ATOM 827 C CA . LYS A 1 104 ? -11.243 -3.676 16.882 1.00 97.69 104 LYS A CA 1
ATOM 828 C C . LYS A 1 104 ? -10.018 -2.785 16.656 1.00 97.69 104 LYS A C 1
ATOM 830 O O . LYS A 1 104 ? -9.453 -2.755 15.568 1.00 97.69 104 LYS A O 1
ATOM 835 N N . MET A 1 105 ? -9.581 -2.124 17.725 1.00 98.00 105 MET A N 1
ATOM 836 C CA . MET A 1 105 ? -8.281 -1.460 17.814 1.00 98.00 105 MET A CA 1
ATOM 837 C C . MET A 1 105 ? -7.336 -2.293 18.679 1.00 98.00 105 MET A C 1
ATOM 839 O O . MET A 1 105 ? -7.674 -2.608 19.824 1.00 98.00 105 MET A O 1
ATOM 843 N N . VAL A 1 106 ? -6.156 -2.592 18.142 1.00 97.88 106 VAL A N 1
ATOM 844 C CA . VAL A 1 106 ? -5.038 -3.245 18.828 1.00 97.88 106 VAL A CA 1
ATOM 845 C C . VAL A 1 106 ? -3.829 -2.312 18.812 1.00 97.88 106 VAL A C 1
ATOM 847 O O . VAL A 1 106 ? -3.502 -1.705 17.793 1.00 97.88 106 VAL A O 1
ATOM 850 N N . SER A 1 107 ? -3.182 -2.185 19.964 1.00 96.88 107 SER A N 1
ATOM 851 C CA . SER A 1 107 ? -1.970 -1.392 20.170 1.00 96.88 107 SER A CA 1
ATOM 852 C C . SER A 1 107 ? -0.870 -2.249 20.797 1.00 96.88 107 SER A C 1
ATOM 854 O O . SER A 1 107 ? -1.154 -3.334 21.314 1.00 96.88 107 SER A O 1
ATOM 856 N N . ARG A 1 108 ? 0.370 -1.745 20.885 1.00 94.62 108 ARG A N 1
ATOM 857 C CA . ARG A 1 108 ? 1.437 -2.471 21.608 1.00 94.62 108 ARG A CA 1
ATOM 858 C C . ARG A 1 108 ? 1.108 -2.732 23.080 1.00 94.62 108 ARG A C 1
ATOM 860 O O . ARG A 1 108 ? 1.665 -3.644 23.682 1.00 94.62 108 ARG A O 1
ATOM 867 N N . CYS A 1 109 ? 0.230 -1.922 23.678 1.00 92.69 109 CYS A N 1
ATOM 868 C CA . CYS A 1 109 ? -0.208 -2.096 25.063 1.00 92.69 109 CYS A CA 1
ATOM 869 C C . CYS A 1 109 ? -1.071 -3.354 25.242 1.00 92.69 109 CYS A C 1
ATOM 871 O O . CYS A 1 109 ? -1.135 -3.879 26.346 1.00 92.69 109 CYS A O 1
ATOM 873 N N . ASP A 1 110 ? -1.721 -3.827 24.175 1.00 92.88 110 ASP A N 1
ATOM 874 C CA . ASP A 1 110 ? -2.564 -5.023 24.201 1.00 92.88 110 ASP A CA 1
ATOM 875 C C . ASP A 1 110 ? -1.759 -6.308 23.945 1.00 92.88 110 ASP A C 1
ATOM 877 O O . ASP A 1 110 ? -2.166 -7.380 24.384 1.00 92.88 110 ASP A O 1
ATOM 881 N N . THR A 1 111 ? -0.630 -6.217 23.233 1.00 91.00 111 THR A N 1
ATOM 882 C CA . THR A 1 111 ? 0.155 -7.388 22.799 1.00 91.00 111 THR A CA 1
ATOM 883 C C . THR A 1 111 ? 1.470 -7.566 23.549 1.00 91.00 111 THR A C 1
ATOM 885 O O . THR A 1 111 ? 2.050 -8.647 23.506 1.00 91.00 111 THR A O 1
ATOM 888 N N . GLY A 1 112 ? 1.985 -6.515 24.197 1.00 84.19 112 GLY A N 1
ATOM 889 C CA . GLY A 1 112 ? 3.289 -6.531 24.867 1.00 84.19 112 GLY A CA 1
ATOM 890 C C . GLY A 1 112 ? 4.493 -6.625 23.919 1.00 84.19 112 GLY A C 1
ATOM 891 O O . GLY A 1 112 ? 5.628 -6.669 24.384 1.00 84.19 112 GLY A O 1
ATOM 892 N N . ASN A 1 113 ? 4.274 -6.634 22.599 1.00 81.94 113 ASN A N 1
ATOM 893 C CA . ASN A 1 113 ? 5.315 -6.731 21.579 1.00 81.94 113 ASN A CA 1
ATOM 894 C C . ASN A 1 113 ? 5.072 -5.679 20.489 1.00 81.94 113 ASN A C 1
ATOM 896 O O . ASN A 1 113 ? 4.024 -5.685 19.846 1.00 81.94 113 ASN A O 1
ATOM 900 N N . ALA A 1 114 ? 6.040 -4.779 20.297 1.00 82.81 114 ALA A N 1
ATOM 901 C CA . ALA A 1 114 ? 5.994 -3.733 19.273 1.00 82.81 114 ALA A CA 1
ATOM 902 C C . ALA A 1 114 ? 6.633 -4.156 17.935 1.00 82.81 114 ALA A C 1
ATOM 904 O O . ALA A 1 114 ? 6.435 -3.480 16.928 1.00 82.81 114 ALA A O 1
ATOM 905 N N . ASN A 1 115 ? 7.376 -5.267 17.923 1.00 88.94 115 ASN A N 1
ATOM 906 C CA . ASN A 1 115 ? 8.174 -5.723 16.782 1.00 88.94 115 ASN A CA 1
ATOM 907 C C . ASN A 1 115 ? 7.463 -6.793 15.944 1.00 88.94 115 ASN A C 1
ATOM 909 O O . ASN A 1 115 ? 7.965 -7.178 14.893 1.00 88.94 115 ASN A O 1
ATOM 913 N N . SER A 1 116 ? 6.310 -7.291 16.399 1.00 93.94 116 SER A N 1
ATOM 914 C CA . SER A 1 116 ? 5.500 -8.246 15.645 1.00 93.94 116 SER A CA 1
ATOM 915 C C . SER A 1 116 ? 4.006 -7.979 15.809 1.00 93.94 116 SER A C 1
ATOM 917 O O . SER A 1 116 ? 3.543 -7.508 16.852 1.00 93.94 116 SER A O 1
ATOM 919 N N . LYS A 1 117 ? 3.251 -8.299 14.759 1.00 96.25 117 LYS A N 1
ATOM 920 C CA . LYS A 1 117 ? 1.800 -8.190 14.684 1.00 96.25 117 LYS A CA 1
ATOM 921 C C . LYS A 1 117 ? 1.194 -9.534 14.292 1.00 96.25 117 LYS A C 1
ATOM 923 O O . LYS A 1 117 ? 1.719 -10.250 13.440 1.00 96.25 117 LYS A O 1
ATOM 928 N N . ASN A 1 118 ? 0.073 -9.886 14.921 1.00 95.44 118 ASN A N 1
ATOM 929 C CA . ASN A 1 118 ? -0.624 -11.148 14.665 1.00 95.44 118 ASN A CA 1
ATOM 930 C C . ASN A 1 118 ? -2.138 -10.928 14.532 1.00 95.44 118 ASN A C 1
ATOM 932 O O . ASN A 1 118 ? -2.782 -10.406 15.444 1.00 95.44 118 ASN A O 1
ATOM 936 N N . LEU A 1 119 ? -2.711 -11.364 13.402 1.00 96.88 119 LEU A N 1
ATOM 937 C CA . LEU A 1 119 ? -4.127 -11.177 13.081 1.00 96.88 119 LEU A CA 1
ATOM 938 C C . LEU A 1 119 ? -5.081 -11.760 14.134 1.00 96.88 119 LEU A C 1
ATOM 940 O O . LEU A 1 119 ? -6.169 -11.217 14.318 1.00 96.88 119 LEU A O 1
ATOM 944 N N . MET A 1 120 ? -4.663 -12.776 14.896 1.00 95.38 120 MET A N 1
ATOM 945 C CA . MET A 1 120 ? -5.479 -13.356 15.970 1.00 95.38 120 MET A CA 1
ATOM 946 C C . MET A 1 120 ? -5.859 -12.340 17.058 1.00 95.38 120 MET A C 1
ATOM 948 O O . MET A 1 120 ? -6.909 -12.468 17.687 1.00 95.38 120 MET A O 1
ATOM 952 N N . PHE A 1 121 ? -5.050 -11.295 17.276 1.00 95.81 121 PHE A N 1
ATOM 953 C CA . PHE A 1 121 ? -5.390 -10.249 18.243 1.00 95.81 121 PHE A CA 1
ATOM 954 C C . PHE A 1 121 ? -6.504 -9.324 17.751 1.00 95.81 121 PHE A C 1
ATOM 956 O O . PHE A 1 121 ? -7.182 -8.715 18.580 1.00 95.81 121 PHE A O 1
ATOM 963 N N . VAL A 1 122 ? -6.715 -9.199 16.438 1.00 96.50 122 VAL A N 1
ATOM 964 C CA . VAL A 1 122 ? -7.624 -8.202 15.854 1.00 96.50 122 VAL A CA 1
ATOM 965 C C . VAL A 1 122 ? -8.863 -8.822 15.204 1.00 96.50 122 VAL A C 1
ATOM 967 O O . VAL A 1 122 ? -9.960 -8.297 15.400 1.00 96.50 122 VAL A O 1
ATOM 970 N N . VAL A 1 123 ? -8.715 -9.952 14.506 1.00 97.00 123 VAL A N 1
ATOM 971 C CA . VAL A 1 123 ? -9.774 -10.624 13.731 1.00 97.00 123 VAL A CA 1
ATOM 972 C C . VAL A 1 123 ? -9.724 -12.160 13.880 1.00 97.00 123 VAL A C 1
ATOM 974 O O . VAL A 1 123 ? -9.581 -12.873 12.886 1.00 97.00 123 VAL A O 1
ATOM 977 N N . PRO A 1 124 ? -9.842 -12.703 15.109 1.00 96.44 124 PRO A N 1
ATOM 978 C CA . PRO A 1 124 ? -9.731 -14.144 15.342 1.00 96.44 124 PRO A CA 1
ATOM 979 C C . PRO A 1 124 ? -10.764 -14.940 14.529 1.00 96.44 124 PRO A C 1
ATOM 981 O O . PRO A 1 124 ? -11.958 -14.625 14.544 1.00 96.44 124 PRO A O 1
ATOM 984 N N . GLY A 1 125 ? -10.303 -15.971 13.819 1.00 95.88 125 GLY A N 1
ATOM 985 C CA . GLY A 1 125 ? -11.110 -16.814 12.930 1.00 95.88 125 GLY A CA 1
ATOM 986 C C . GLY A 1 125 ? -11.419 -16.205 11.554 1.00 95.88 125 GLY A C 1
ATOM 987 O O . GLY A 1 125 ? -12.185 -16.793 10.787 1.00 95.88 125 GLY A O 1
ATOM 988 N N . LEU A 1 126 ? -10.876 -15.025 11.234 1.00 96.81 126 LEU A N 1
ATOM 989 C CA . LEU A 1 126 ? -11.016 -14.355 9.933 1.00 96.81 126 LEU A CA 1
ATOM 990 C C . LEU A 1 126 ? -9.663 -14.057 9.272 1.00 96.81 126 LEU A C 1
ATOM 992 O O . LEU A 1 126 ? -9.609 -13.314 8.293 1.00 96.81 126 LEU A O 1
ATOM 996 N N . GLU A 1 127 ? -8.575 -14.615 9.792 1.00 96.38 127 GLU A N 1
ATOM 997 C CA . GLU A 1 127 ? -7.201 -14.305 9.400 1.00 96.38 127 GLU A CA 1
ATOM 998 C C . GLU A 1 127 ? -6.980 -14.569 7.906 1.00 96.38 127 GLU A C 1
ATOM 1000 O O . GLU A 1 127 ? -6.483 -13.705 7.188 1.00 96.38 127 GLU A O 1
ATOM 1005 N N . ASN A 1 128 ? -7.484 -15.699 7.403 1.00 96.19 128 ASN A N 1
ATOM 1006 C CA . ASN A 1 128 ? -7.416 -16.069 5.984 1.00 96.19 128 ASN A CA 1
ATOM 1007 C C . ASN A 1 128 ? -8.224 -15.151 5.055 1.00 96.19 128 ASN A C 1
ATOM 1009 O O . ASN A 1 128 ? -8.108 -15.275 3.841 1.00 96.19 128 ASN A O 1
ATOM 1013 N N . TYR A 1 129 ? -9.053 -14.253 5.589 1.00 97.25 129 TYR A N 1
ATOM 1014 C CA . TYR A 1 129 ? -9.925 -13.364 4.815 1.00 97.25 129 TYR A CA 1
ATOM 1015 C C . TYR A 1 129 ? -9.619 -11.882 5.042 1.00 97.25 129 TYR A C 1
ATOM 1017 O O . TYR A 1 129 ? -10.277 -11.024 4.456 1.00 97.25 129 TYR A O 1
ATOM 1025 N N . CYS A 1 130 ? -8.634 -11.572 5.887 1.00 98.31 130 CYS A N 1
ATOM 1026 C CA . CYS A 1 130 ? -8.291 -10.209 6.255 1.00 98.31 130 CYS A CA 1
ATOM 1027 C C . CYS A 1 130 ? -7.196 -9.637 5.361 1.00 98.31 130 CYS A C 1
ATOM 1029 O O . CYS A 1 130 ? -6.108 -10.204 5.261 1.00 98.31 130 CYS A O 1
ATOM 1031 N N . VAL A 1 131 ? -7.479 -8.482 4.758 1.00 98.75 131 VAL A N 1
ATOM 1032 C CA . VAL A 1 131 ? -6.463 -7.679 4.075 1.00 98.75 131 VAL A CA 1
ATOM 1033 C C . VAL A 1 131 ? -5.777 -6.771 5.093 1.00 98.75 131 VAL A C 1
ATOM 1035 O O . VAL A 1 131 ? -6.439 -6.196 5.957 1.00 98.75 131 VAL A O 1
ATOM 1038 N N . ILE A 1 132 ? -4.462 -6.615 4.972 1.00 98.88 132 ILE A N 1
ATOM 1039 C CA . ILE A 1 132 ? -3.663 -5.712 5.804 1.00 98.88 132 ILE A CA 1
ATOM 1040 C C . ILE A 1 132 ? -3.104 -4.599 4.917 1.00 98.88 132 ILE A C 1
ATOM 1042 O O . ILE A 1 132 ? -2.570 -4.887 3.848 1.00 98.88 132 ILE A O 1
ATOM 1046 N N . LEU A 1 133 ? -3.198 -3.347 5.360 1.00 98.88 133 LEU A N 1
ATOM 1047 C CA . LEU A 1 133 ? -2.483 -2.215 4.771 1.00 98.88 133 LEU A CA 1
ATOM 1048 C C . LEU A 1 133 ? -1.475 -1.692 5.795 1.00 98.88 133 LEU A C 1
ATOM 1050 O O . LEU A 1 133 ? -1.870 -1.162 6.834 1.00 98.88 133 LEU A O 1
ATOM 1054 N N . ASP A 1 134 ? -0.196 -1.886 5.502 1.00 98.75 134 ASP A N 1
ATOM 1055 C CA . ASP A 1 134 ? 0.921 -1.589 6.401 1.00 98.75 134 ASP A CA 1
ATOM 1056 C C . ASP A 1 134 ? 2.166 -1.330 5.542 1.00 98.75 134 ASP A C 1
ATOM 1058 O O . ASP A 1 134 ? 2.379 -2.021 4.541 1.00 98.75 134 ASP A O 1
ATOM 1062 N N . ASP A 1 135 ? 2.972 -0.328 5.873 1.00 98.00 135 ASP A N 1
ATOM 1063 C CA . ASP A 1 135 ? 4.220 -0.035 5.164 1.00 98.00 135 ASP A CA 1
ATOM 1064 C C . ASP A 1 135 ? 5.323 -1.057 5.486 1.00 98.00 135 ASP A C 1
ATOM 1066 O O . ASP A 1 135 ? 6.193 -1.344 4.649 1.00 98.00 135 ASP A O 1
ATOM 1070 N N . ASN A 1 136 ? 5.241 -1.692 6.657 1.00 96.44 136 ASN A N 1
ATOM 1071 C CA . ASN A 1 136 ? 6.227 -2.637 7.139 1.00 96.44 136 ASN A CA 1
ATOM 1072 C C . ASN A 1 136 ? 5.700 -4.075 7.087 1.00 96.44 136 ASN A C 1
ATOM 1074 O O . ASN A 1 136 ? 5.134 -4.623 8.030 1.00 96.44 136 ASN A O 1
ATOM 1078 N N . VAL A 1 137 ? 5.981 -4.767 5.985 1.00 95.31 137 VAL A N 1
ATOM 1079 C CA . VAL A 1 137 ? 5.611 -6.184 5.827 1.00 95.31 137 VAL A CA 1
ATOM 1080 C C . VAL A 1 137 ? 6.286 -7.111 6.851 1.00 95.31 137 VAL A C 1
ATOM 1082 O O . VAL A 1 137 ? 5.793 -8.207 7.122 1.00 95.31 137 VAL A O 1
ATOM 1085 N N . PHE A 1 138 ? 7.423 -6.720 7.433 1.00 95.25 138 PHE A N 1
ATOM 1086 C CA . PHE A 1 138 ? 8.223 -7.633 8.248 1.00 95.25 138 PHE A CA 1
ATOM 1087 C C . PHE A 1 138 ? 7.628 -7.910 9.623 1.00 95.25 138 PHE A C 1
ATOM 1089 O O . PHE A 1 138 ? 7.852 -9.015 10.122 1.00 95.25 138 PHE A O 1
ATOM 1096 N N . VAL A 1 139 ? 6.821 -6.995 10.175 1.00 96.31 139 VAL A N 1
ATOM 1097 C CA . VAL A 1 139 ? 6.151 -7.205 11.470 1.00 96.31 139 VAL A CA 1
ATOM 1098 C C . VAL A 1 139 ? 5.048 -8.268 11.398 1.00 96.31 139 VAL A C 1
ATOM 1100 O O . VAL A 1 139 ? 4.640 -8.792 12.428 1.00 96.31 139 VAL A O 1
ATOM 1103 N N . TRP A 1 140 ? 4.586 -8.641 10.201 1.00 96.50 140 TRP A N 1
ATOM 1104 C CA . TRP A 1 140 ? 3.496 -9.598 9.982 1.00 96.50 140 TRP A CA 1
ATOM 1105 C C . TRP A 1 140 ? 3.991 -11.013 9.677 1.00 96.50 140 TRP A C 1
ATOM 1107 O O . TRP A 1 140 ? 3.632 -11.577 8.650 1.00 96.50 140 TRP A O 1
ATOM 1117 N N . GLU A 1 141 ? 4.822 -11.614 10.531 1.00 89.44 141 GLU A N 1
ATOM 1118 C CA . GLU A 1 141 ? 5.625 -12.788 10.149 1.00 89.44 141 GLU A CA 1
ATOM 1119 C C . GLU A 1 141 ? 4.861 -13.940 9.479 1.00 89.44 141 GLU A C 1
ATOM 1121 O O . GLU A 1 141 ? 5.243 -14.383 8.393 1.00 89.44 141 GLU A O 1
ATOM 1126 N N . THR A 1 142 ? 3.773 -14.388 10.108 1.00 92.88 142 THR A N 1
ATOM 1127 C CA . THR A 1 142 ? 2.897 -15.462 9.610 1.00 92.88 142 THR A CA 1
ATOM 1128 C C . THR A 1 142 ? 1.991 -15.003 8.466 1.00 92.88 142 THR A C 1
ATOM 1130 O O . THR A 1 142 ? 1.601 -15.808 7.631 1.00 92.88 142 THR A O 1
ATOM 1133 N N . TRP A 1 143 ? 1.667 -13.710 8.409 1.00 95.38 143 TRP A N 1
ATOM 1134 C CA . TRP A 1 143 ? 0.598 -13.157 7.571 1.00 95.38 143 TRP A CA 1
ATOM 1135 C C . TRP A 1 143 ? 1.120 -12.206 6.488 1.00 95.38 143 TRP A C 1
ATOM 1137 O O . TRP A 1 143 ? 0.365 -11.395 5.959 1.00 95.38 143 TRP A O 1
ATOM 1147 N N . ARG A 1 144 ? 2.408 -12.299 6.123 1.00 95.75 144 ARG A N 1
ATOM 1148 C CA . ARG A 1 144 ? 3.041 -11.425 5.114 1.00 95.75 144 ARG A CA 1
ATOM 1149 C C . ARG A 1 144 ? 2.307 -11.445 3.774 1.00 95.75 144 ARG A C 1
ATOM 1151 O O . ARG A 1 144 ? 2.237 -10.424 3.095 1.00 95.75 144 ARG A O 1
ATOM 1158 N N . SER A 1 145 ? 1.737 -12.589 3.398 1.00 96.38 145 SER A N 1
ATOM 1159 C CA . SER A 1 145 ? 0.964 -12.749 2.161 1.00 96.38 145 SER A CA 1
ATOM 1160 C C . SER A 1 145 ? -0.346 -11.950 2.147 1.00 96.38 145 SER A C 1
ATOM 1162 O O . SER A 1 145 ? -0.848 -11.630 1.070 1.00 96.38 145 SER A O 1
ATOM 1164 N N . ASN A 1 146 ? -0.866 -11.575 3.319 1.00 98.25 146 ASN A N 1
ATOM 1165 C CA . ASN A 1 146 ? -2.070 -10.758 3.474 1.00 98.25 146 ASN A CA 1
ATOM 1166 C C . ASN A 1 146 ? -1.782 -9.249 3.390 1.00 98.25 146 ASN A C 1
ATOM 1168 O O . ASN A 1 146 ? -2.720 -8.447 3.365 1.00 98.25 146 ASN A O 1
ATOM 1172 N N . VAL A 1 147 ? -0.504 -8.852 3.369 1.00 98.44 147 VAL A N 1
ATOM 1173 C CA . VAL A 1 147 ? -0.087 -7.448 3.400 1.00 98.44 147 VAL A CA 1
ATOM 1174 C C . VAL A 1 147 ? -0.080 -6.851 1.995 1.00 98.44 147 VAL A C 1
ATOM 1176 O O . VAL A 1 147 ? 0.643 -7.286 1.089 1.00 98.44 147 VAL A O 1
ATOM 1179 N N . LEU A 1 148 ? -0.870 -5.795 1.833 1.00 98.06 148 LEU A N 1
ATOM 1180 C CA . LEU A 1 148 ? -0.688 -4.785 0.806 1.00 98.06 148 LEU A CA 1
ATOM 1181 C C . LEU A 1 148 ? 0.324 -3.779 1.336 1.00 98.06 148 LEU A C 1
ATOM 1183 O O . LEU A 1 148 ? -0.017 -2.905 2.128 1.00 98.06 148 LEU A O 1
ATOM 1187 N N . GLN A 1 149 ? 1.580 -3.943 0.929 1.00 97.50 149 GLN A N 1
ATOM 1188 C CA . GLN A 1 149 ? 2.624 -3.025 1.348 1.00 97.50 149 GLN A CA 1
ATOM 1189 C C . GLN A 1 149 ? 2.426 -1.676 0.660 1.00 97.50 149 GLN A C 1
ATOM 1191 O O . GLN A 1 149 ? 2.500 -1.593 -0.570 1.00 97.50 149 GLN A O 1
ATOM 1196 N N . ILE A 1 150 ? 2.176 -0.639 1.454 1.00 97.62 150 ILE A N 1
ATOM 1197 C CA . ILE A 1 150 ? 2.128 0.746 0.986 1.00 97.62 150 ILE A CA 1
ATOM 1198 C C . ILE A 1 150 ? 3.511 1.385 1.127 1.00 97.62 150 ILE A C 1
ATOM 1200 O O . ILE A 1 150 ? 4.293 1.006 1.993 1.00 97.62 150 ILE A O 1
ATOM 1204 N N . PHE A 1 151 ? 3.840 2.353 0.272 1.00 95.44 151 PHE A N 1
ATOM 1205 C CA . PHE A 1 151 ? 5.083 3.102 0.434 1.00 95.44 151 PHE A CA 1
ATOM 1206 C C . PHE A 1 151 ? 5.045 3.920 1.743 1.00 95.44 151 PHE A C 1
ATOM 1208 O O . PHE A 1 151 ? 4.002 4.531 2.010 1.00 95.44 151 PHE A O 1
ATOM 1215 N N . PRO A 1 152 ? 6.124 3.969 2.547 1.00 96.25 152 PRO A N 1
ATOM 1216 C CA . PRO A 1 152 ? 6.146 4.731 3.794 1.00 96.25 152 PRO A CA 1
ATOM 1217 C C . PRO A 1 152 ? 5.837 6.217 3.577 1.00 96.25 152 PRO A C 1
ATOM 1219 O O . PRO A 1 152 ? 6.400 6.865 2.694 1.00 96.25 152 PRO A O 1
ATOM 1222 N N . PHE A 1 153 ? 4.937 6.771 4.383 1.00 95.88 153 PHE A N 1
ATOM 1223 C CA . PHE A 1 153 ? 4.601 8.188 4.383 1.00 95.88 153 PHE A CA 1
ATOM 1224 C C . PHE A 1 153 ? 5.586 8.958 5.261 1.00 95.88 153 PHE A C 1
ATOM 1226 O O . PHE A 1 153 ? 5.495 8.937 6.487 1.00 95.88 153 PHE A O 1
ATOM 1233 N N . MET A 1 154 ? 6.523 9.649 4.613 1.00 93.19 154 MET A N 1
ATOM 1234 C CA . MET A 1 154 ? 7.631 10.352 5.261 1.00 93.19 154 MET A CA 1
ATOM 1235 C C . MET A 1 154 ? 7.518 11.868 5.078 1.00 93.19 154 MET A C 1
ATOM 1237 O O . MET A 1 154 ? 8.313 12.480 4.374 1.00 93.19 154 MET A O 1
ATOM 1241 N N . HIS A 1 155 ? 6.518 12.474 5.727 1.00 92.94 155 HIS A N 1
ATOM 1242 C CA . HIS A 1 155 ? 6.340 13.935 5.738 1.00 92.94 155 HIS A CA 1
ATOM 1243 C C . HIS A 1 155 ? 7.527 14.692 6.357 1.00 92.94 155 HIS A C 1
ATOM 1245 O O . HIS A 1 155 ? 8.070 15.607 5.750 1.00 92.94 155 HIS A O 1
ATOM 1251 N N . PHE A 1 156 ? 7.949 14.283 7.557 1.00 93.00 156 PHE A N 1
ATOM 1252 C CA . PHE A 1 156 ? 9.124 14.823 8.235 1.00 93.00 156 PHE A CA 1
ATOM 1253 C C . PHE A 1 156 ? 10.381 14.033 7.841 1.00 93.00 156 PHE A C 1
ATOM 1255 O O . PHE A 1 156 ? 10.427 12.813 7.997 1.00 93.00 156 PHE A O 1
ATOM 1262 N N . LYS A 1 157 ? 11.411 14.705 7.334 1.00 91.00 157 LYS A N 1
ATOM 1263 C CA . LYS A 1 157 ? 12.688 14.113 6.919 1.00 91.00 157 LYS A CA 1
ATOM 1264 C C . LYS A 1 157 ? 13.739 14.361 7.993 1.00 91.00 157 LYS A C 1
ATOM 1266 O O . LYS A 1 157 ? 13.844 15.462 8.518 1.00 91.00 157 LYS A O 1
ATOM 1271 N N . THR A 1 158 ? 14.528 13.346 8.328 1.00 87.56 158 THR A N 1
ATOM 1272 C CA . THR A 1 158 ? 15.671 13.514 9.236 1.00 87.56 158 THR A CA 1
ATOM 1273 C C . THR A 1 158 ? 16.724 14.401 8.590 1.00 87.56 158 THR A C 1
ATOM 1275 O O . THR A 1 158 ? 17.123 14.132 7.456 1.00 87.56 158 THR A O 1
ATOM 1278 N N . VAL A 1 159 ? 17.204 15.406 9.317 1.00 83.81 159 VAL A N 1
ATOM 1279 C CA . VAL A 1 159 ? 18.309 16.257 8.869 1.00 83.81 159 VAL A CA 1
ATOM 1280 C C . VAL A 1 159 ? 19.622 15.533 9.187 1.00 83.81 159 VAL A C 1
ATOM 1282 O O . VAL A 1 159 ? 19.869 15.222 10.358 1.00 83.81 159 VAL A O 1
ATOM 1285 N N . PRO A 1 160 ? 20.461 15.201 8.186 1.00 80.38 160 PRO A N 1
ATOM 1286 C CA . PRO A 1 160 ? 21.776 14.632 8.446 1.00 80.38 160 PRO A CA 1
ATOM 1287 C C . PRO A 1 160 ? 22.591 15.594 9.312 1.00 80.38 160 PRO A C 1
ATOM 1289 O O . PRO A 1 160 ? 22.631 16.792 9.044 1.00 80.38 160 PRO A O 1
ATOM 1292 N N . LYS A 1 161 ? 23.252 15.081 10.351 1.00 69.44 161 LYS A N 1
ATOM 1293 C CA . LYS A 1 161 ? 24.283 15.863 11.038 1.00 69.44 161 LYS A CA 1
ATOM 1294 C C . LYS A 1 161 ? 25.493 15.915 10.110 1.00 69.44 161 LYS A C 1
ATOM 1296 O O . LYS A 1 161 ? 25.931 14.860 9.661 1.00 69.44 161 LYS A O 1
ATOM 1301 N N . ASP A 1 162 ? 26.001 17.109 9.819 1.00 53.59 162 ASP A N 1
ATOM 1302 C CA . ASP A 1 162 ? 27.247 17.293 9.072 1.00 53.59 162 ASP A CA 1
ATOM 1303 C C . ASP A 1 162 ? 28.402 16.605 9.819 1.00 53.59 162 ASP A C 1
ATOM 1305 O O . ASP A 1 162 ? 29.024 17.194 10.702 1.00 53.59 162 ASP A O 1
ATOM 1309 N N . ASP A 1 163 ? 28.684 15.345 9.488 1.00 47.94 163 ASP A N 1
ATOM 1310 C CA . ASP A 1 163 ? 29.924 14.677 9.868 1.00 47.94 163 ASP A CA 1
ATOM 1311 C C . ASP A 1 163 ? 30.914 14.834 8.697 1.00 47.94 163 ASP A C 1
ATOM 1313 O O . ASP A 1 163 ? 30.665 14.300 7.613 1.00 47.94 163 ASP A O 1
ATOM 1317 N N . PRO A 1 164 ? 32.047 15.552 8.851 1.00 49.25 164 PRO A N 1
ATOM 1318 C CA . PRO A 1 164 ? 32.979 15.847 7.752 1.00 49.25 164 PRO A CA 1
ATOM 1319 C C . PRO A 1 164 ? 33.723 14.639 7.153 1.00 49.25 164 PRO A C 1
ATOM 1321 O O . PRO A 1 164 ? 34.731 14.821 6.465 1.00 49.25 164 PRO A O 1
ATOM 1324 N N . LYS A 1 165 ? 33.306 13.401 7.433 1.00 47.81 165 LYS A N 1
ATOM 1325 C CA . LYS A 1 165 ? 33.970 12.187 6.957 1.00 47.81 165 LYS A CA 1
ATOM 1326 C C . LYS A 1 165 ? 32.971 11.066 6.695 1.00 47.81 165 LYS A C 1
ATOM 1328 O O . LYS A 1 165 ? 32.808 10.199 7.536 1.00 47.81 165 LYS A O 1
ATOM 1333 N N . GLU A 1 166 ? 32.421 11.035 5.488 1.00 38.22 166 GLU A N 1
ATOM 1334 C CA . GLU A 1 166 ? 32.299 9.799 4.707 1.00 38.22 166 GLU A CA 1
ATOM 1335 C C . GLU A 1 166 ? 32.004 10.148 3.244 1.00 38.22 166 GLU A C 1
ATOM 1337 O O . GLU A 1 166 ? 30.937 10.629 2.873 1.00 38.22 166 GLU A O 1
ATOM 1342 N N . ASN A 1 167 ? 33.026 9.969 2.408 1.00 39.03 167 ASN A N 1
ATOM 1343 C CA . ASN A 1 167 ? 32.946 10.149 0.969 1.00 39.03 167 ASN A CA 1
ATOM 1344 C C . ASN A 1 167 ? 32.527 8.827 0.311 1.00 39.03 167 ASN A C 1
ATOM 1346 O O . ASN A 1 167 ? 33.164 7.803 0.542 1.00 39.03 167 ASN A O 1
ATOM 1350 N N . GLN A 1 168 ? 31.565 8.949 -0.608 1.00 42.84 168 GLN A N 1
ATOM 1351 C CA . GLN A 1 168 ? 31.304 8.082 -1.766 1.00 42.84 168 GLN A CA 1
ATOM 1352 C C . GLN A 1 168 ? 30.565 6.756 -1.530 1.00 42.84 168 GLN A C 1
ATOM 1354 O O . GLN A 1 168 ? 31.122 5.679 -1.675 1.00 42.84 168 GLN A O 1
ATOM 1359 N N . ASP A 1 169 ? 29.250 6.881 -1.340 1.00 35.41 169 ASP A N 1
ATOM 1360 C CA . ASP A 1 169 ? 28.256 6.170 -2.162 1.00 35.41 169 ASP A CA 1
ATOM 1361 C C . ASP A 1 169 ? 27.007 7.063 -2.308 1.00 35.41 169 ASP A C 1
ATOM 1363 O O . ASP A 1 169 ? 25.911 6.787 -1.825 1.00 35.41 169 ASP A O 1
ATOM 1367 N N . GLN A 1 170 ? 27.185 8.225 -2.946 1.00 38.47 170 GLN A N 1
ATOM 1368 C CA . GLN A 1 170 ? 26.080 9.127 -3.272 1.00 38.47 170 GLN A CA 1
ATOM 1369 C C . GLN A 1 170 ? 25.411 8.676 -4.574 1.00 38.47 170 GLN A C 1
ATOM 1371 O O . GLN A 1 170 ? 25.737 9.134 -5.664 1.00 38.47 170 GLN A O 1
ATOM 1376 N N . SER A 1 171 ? 24.445 7.769 -4.434 1.00 35.91 171 SER A N 1
ATOM 1377 C CA . SER A 1 171 ? 23.369 7.556 -5.413 1.00 35.91 171 SER A CA 1
ATOM 1378 C C . SER A 1 171 ? 21.997 7.551 -4.728 1.00 35.91 171 SER A C 1
ATOM 1380 O O . SER A 1 171 ? 21.129 6.750 -5.042 1.00 35.91 171 SER A O 1
ATOM 1382 N N . SER A 1 172 ? 21.801 8.442 -3.754 1.00 35.44 172 SER A N 1
ATOM 1383 C CA . SER A 1 172 ? 20.526 8.589 -3.031 1.00 35.44 172 SER A CA 1
ATOM 1384 C C . SER A 1 172 ? 20.065 10.044 -2.867 1.00 35.44 172 SER A C 1
ATOM 1386 O O . SER A 1 172 ? 19.054 10.298 -2.219 1.00 35.44 172 SER A O 1
ATOM 1388 N N . GLY A 1 173 ? 20.793 11.011 -3.440 1.00 30.61 173 GLY A N 1
ATOM 1389 C CA . GLY A 1 173 ? 20.528 12.445 -3.255 1.00 30.61 173 GLY A CA 1
ATOM 1390 C C . GLY A 1 173 ? 19.558 13.070 -4.263 1.00 30.61 173 GLY A C 1
ATOM 1391 O O . GLY A 1 173 ? 18.909 14.057 -3.936 1.00 30.61 173 GLY A O 1
ATOM 1392 N N . GLU A 1 174 ? 19.420 12.496 -5.461 1.00 33.81 174 GLU A N 1
ATOM 1393 C CA . GLU A 1 174 ? 18.600 13.073 -6.545 1.00 33.81 174 GLU A CA 1
ATOM 1394 C C . GLU A 1 174 ? 17.232 12.391 -6.723 1.00 33.81 174 GLU A C 1
ATOM 1396 O O . GLU A 1 174 ? 16.376 12.905 -7.438 1.00 33.81 174 GLU A O 1
ATOM 1401 N N . GLU A 1 175 ? 16.963 11.272 -6.038 1.00 41.53 175 GLU A N 1
ATOM 1402 C CA . GLU A 1 175 ? 15.657 10.596 -6.136 1.00 41.53 175 GLU A CA 1
ATOM 1403 C C . GLU A 1 175 ? 14.537 11.336 -5.384 1.00 41.53 175 GLU A C 1
ATOM 1405 O O . GLU A 1 175 ? 13.369 11.090 -5.649 1.00 41.53 175 GLU A O 1
ATOM 1410 N N . ASN A 1 176 ? 14.843 12.277 -4.485 1.00 40.53 176 ASN A N 1
ATOM 1411 C CA . ASN A 1 176 ? 13.824 12.913 -3.639 1.00 40.53 176 ASN A CA 1
ATOM 1412 C C . ASN A 1 176 ? 13.176 14.180 -4.222 1.00 40.53 176 ASN A C 1
ATOM 1414 O O . ASN A 1 176 ? 12.173 14.632 -3.675 1.00 40.53 176 ASN A O 1
ATOM 1418 N N . THR A 1 177 ? 13.712 14.768 -5.293 1.00 36.97 177 THR A N 1
ATOM 1419 C CA . THR A 1 177 ? 13.254 16.075 -5.812 1.00 36.97 177 THR A CA 1
ATOM 1420 C C . THR A 1 177 ? 12.277 15.985 -6.986 1.00 36.97 177 THR A C 1
ATOM 1422 O O . THR A 1 177 ? 11.662 16.988 -7.333 1.00 36.97 177 THR A O 1
ATOM 1425 N N . ILE A 1 178 ? 12.068 14.799 -7.570 1.00 41.25 178 ILE A N 1
ATOM 1426 C CA . ILE A 1 178 ? 11.099 14.587 -8.669 1.00 41.25 178 ILE A CA 1
ATOM 1427 C C . 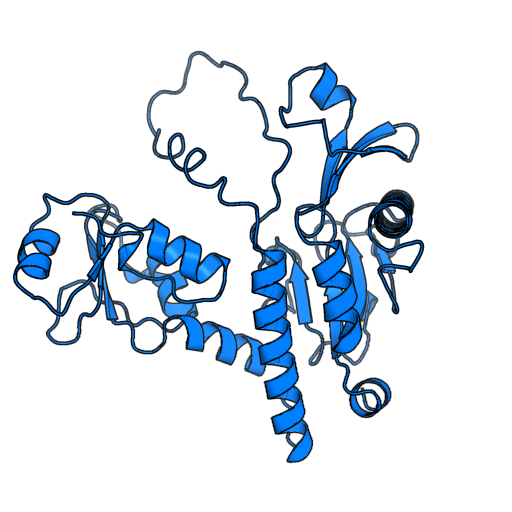ILE A 1 178 ? 9.755 14.019 -8.147 1.00 41.25 178 ILE A C 1
ATOM 1429 O O . ILE A 1 178 ? 8.760 13.986 -8.866 1.00 41.25 178 ILE A O 1
ATOM 1433 N N . PHE A 1 179 ? 9.684 13.608 -6.876 1.00 46.59 179 PHE A N 1
ATOM 1434 C CA . PHE A 1 179 ? 8.575 12.817 -6.317 1.00 46.59 179 PHE A CA 1
ATOM 1435 C C . PHE A 1 179 ? 7.464 13.602 -5.603 1.00 46.59 179 PHE A C 1
ATOM 1437 O O . PHE A 1 179 ? 6.605 12.997 -4.964 1.00 46.59 179 PHE A O 1
ATOM 1444 N N . GLU A 1 180 ? 7.412 14.925 -5.743 1.00 46.81 180 GLU A N 1
ATOM 1445 C CA . GLU A 1 180 ? 6.286 15.733 -5.246 1.00 46.81 180 GLU A CA 1
ATOM 1446 C C . GLU A 1 180 ? 5.135 15.857 -6.267 1.00 46.81 180 GLU A C 1
ATOM 1448 O O . GLU A 1 180 ? 4.360 16.811 -6.249 1.00 46.81 180 GLU A O 1
ATOM 1453 N N . GLU A 1 181 ? 4.925 14.847 -7.124 1.00 51.69 181 GLU A N 1
ATOM 1454 C CA . GLU A 1 181 ? 3.561 14.564 -7.591 1.00 51.69 181 GLU A CA 1
ATOM 1455 C C . GLU A 1 181 ? 2.780 14.016 -6.381 1.00 51.69 181 GLU A C 1
ATOM 1457 O O . GLU A 1 181 ? 2.794 12.813 -6.138 1.00 51.69 181 GLU A O 1
ATOM 1462 N N . THR A 1 182 ? 2.175 14.919 -5.592 1.00 74.19 182 THR A N 1
ATOM 1463 C CA . THR A 1 182 ? 1.206 14.705 -4.488 1.00 74.19 182 THR A CA 1
ATOM 1464 C C . THR A 1 182 ? 1.018 13.234 -4.072 1.00 74.19 182 THR A C 1
ATOM 1466 O O . THR A 1 182 ? 0.419 12.488 -4.843 1.00 74.19 182 THR A O 1
ATOM 1469 N N . ASP A 1 183 ? 1.466 12.800 -2.880 1.00 88.06 183 ASP A N 1
ATOM 1470 C CA . ASP A 1 183 ? 1.340 11.401 -2.400 1.00 88.06 183 ASP A CA 1
ATOM 1471 C C . ASP A 1 183 ? -0.035 10.788 -2.752 1.00 88.06 183 ASP A C 1
ATOM 1473 O O . ASP A 1 183 ? -1.061 11.085 -2.143 1.00 88.06 183 ASP A O 1
ATOM 1477 N N . THR A 1 184 ? -0.065 9.926 -3.776 1.00 94.88 184 THR A N 1
ATOM 1478 C CA . THR A 1 184 ? -1.295 9.290 -4.285 1.00 94.88 184 THR A CA 1
ATOM 1479 C C . THR A 1 184 ? -1.397 7.817 -3.884 1.00 94.88 184 THR A C 1
ATOM 1481 O O . THR A 1 184 ? -2.197 7.052 -4.448 1.00 94.88 184 THR A O 1
ATOM 1484 N N . TYR A 1 185 ? -0.600 7.378 -2.909 1.00 96.50 185 TYR A N 1
ATOM 1485 C CA . TYR A 1 185 ? -0.502 5.966 -2.550 1.00 96.50 185 TYR A CA 1
ATOM 1486 C C . TYR A 1 185 ? -1.806 5.440 -1.953 1.00 96.50 185 TYR A C 1
ATOM 1488 O O . TYR A 1 185 ? -2.251 4.368 -2.356 1.00 96.50 185 TYR A O 1
ATOM 1496 N N . LEU A 1 186 ? -2.504 6.211 -1.109 1.00 98.00 186 LEU A N 1
ATOM 1497 C CA . LEU A 1 186 ? -3.814 5.794 -0.584 1.00 98.00 186 LEU A CA 1
ATOM 1498 C C . LEU A 1 186 ? -4.867 5.615 -1.687 1.00 98.00 186 LEU A C 1
ATOM 1500 O O . LEU A 1 186 ? -5.628 4.648 -1.660 1.00 98.00 186 LEU A O 1
ATOM 1504 N N . ASN A 1 187 ? -4.883 6.484 -2.704 1.00 97.50 187 ASN A N 1
ATOM 1505 C CA . ASN A 1 187 ? -5.768 6.307 -3.863 1.00 97.50 187 ASN A CA 1
ATOM 1506 C C . ASN A 1 187 ? -5.443 5.010 -4.619 1.00 97.50 187 ASN A C 1
ATOM 1508 O O . ASN A 1 187 ? -6.342 4.280 -5.039 1.00 97.50 187 ASN A O 1
ATOM 1512 N N . SER A 1 188 ? -4.153 4.715 -4.772 1.00 97.31 188 SER A N 1
ATOM 1513 C CA . SER A 1 188 ? -3.674 3.519 -5.469 1.00 97.31 188 SER A CA 1
ATOM 1514 C C . SER A 1 188 ? -4.031 2.251 -4.693 1.00 97.31 188 SER A C 1
ATOM 1516 O O . SER A 1 188 ? -4.615 1.325 -5.256 1.00 97.31 188 SER A O 1
ATOM 1518 N N . MET A 1 189 ? -3.784 2.244 -3.383 1.00 98.44 189 MET A N 1
ATOM 1519 C CA . MET A 1 189 ? -4.109 1.122 -2.504 1.00 98.44 189 MET A CA 1
ATOM 1520 C C . MET A 1 189 ? -5.617 0.892 -2.403 1.00 98.44 189 MET A C 1
ATOM 1522 O O . MET A 1 189 ? -6.049 -0.256 -2.407 1.00 98.44 189 MET A O 1
ATOM 1526 N N . TYR A 1 190 ? -6.442 1.945 -2.424 1.00 98.75 190 TYR A N 1
ATOM 1527 C CA . TYR A 1 190 ? -7.895 1.781 -2.523 1.00 98.75 190 TYR A CA 1
ATOM 1528 C C . TYR A 1 190 ? -8.321 1.045 -3.802 1.00 98.75 190 TYR A C 1
ATOM 1530 O O . TYR A 1 190 ? -9.173 0.160 -3.742 1.00 98.75 190 TYR A O 1
ATOM 1538 N N . ASN A 1 191 ? -7.723 1.361 -4.956 1.00 98.62 191 ASN A N 1
ATOM 1539 C CA . ASN A 1 191 ? -8.038 0.652 -6.200 1.00 98.62 191 ASN A CA 1
ATOM 1540 C C . ASN A 1 191 ? -7.669 -0.837 -6.106 1.00 98.62 191 ASN A C 1
ATOM 1542 O O . ASN A 1 191 ? -8.463 -1.686 -6.505 1.00 98.62 191 ASN A O 1
ATOM 1546 N N . VAL A 1 192 ? -6.511 -1.158 -5.520 1.00 98.75 192 VAL A N 1
ATOM 1547 C CA . VAL A 1 192 ? -6.087 -2.547 -5.272 1.00 98.75 192 VAL A CA 1
ATOM 1548 C C . VAL A 1 192 ? -7.062 -3.262 -4.333 1.00 98.75 192 VAL A C 1
ATOM 1550 O O . VAL A 1 192 ? -7.512 -4.364 -4.645 1.00 98.75 192 VAL A O 1
ATOM 1553 N N . LEU A 1 193 ? -7.439 -2.624 -3.220 1.00 98.88 193 LEU A N 1
ATOM 1554 C CA . LEU A 1 193 ? -8.422 -3.139 -2.264 1.00 98.88 193 LEU A CA 1
ATOM 1555 C C . LEU A 1 193 ? -9.768 -3.428 -2.936 1.00 98.88 193 LEU A C 1
ATOM 1557 O O . LEU A 1 193 ? -10.338 -4.501 -2.743 1.00 98.88 193 LEU A O 1
ATOM 1561 N N . ARG A 1 194 ? -10.259 -2.502 -3.765 1.00 98.81 194 ARG A N 1
ATOM 1562 C CA . ARG A 1 194 ? -11.503 -2.670 -4.524 1.00 98.81 194 ARG A CA 1
ATOM 1563 C C . ARG A 1 194 ? -11.422 -3.851 -5.492 1.00 98.81 194 ARG A C 1
ATOM 1565 O O . ARG A 1 194 ? -12.370 -4.626 -5.571 1.00 98.81 194 ARG A O 1
ATOM 1572 N N . ASP A 1 195 ? -10.311 -4.009 -6.210 1.00 98.62 195 ASP A N 1
ATOM 1573 C CA . ASP A 1 195 ? -10.128 -5.121 -7.151 1.00 98.62 195 ASP A CA 1
ATOM 1574 C C . ASP A 1 195 ? -10.092 -6.477 -6.422 1.00 98.62 195 ASP A C 1
ATOM 1576 O O . ASP A 1 195 ? -10.700 -7.448 -6.883 1.00 98.62 195 ASP A O 1
ATOM 1580 N N . ILE A 1 196 ? -9.417 -6.542 -5.267 1.00 98.69 196 ILE A N 1
ATOM 1581 C CA . ILE A 1 196 ? -9.377 -7.730 -4.399 1.00 98.69 196 ILE A CA 1
ATOM 1582 C C . ILE A 1 196 ? -10.776 -8.070 -3.893 1.00 98.69 196 ILE A C 1
ATOM 1584 O O . ILE A 1 196 ? -11.198 -9.217 -4.018 1.00 98.69 196 ILE A O 1
ATOM 1588 N N . HIS A 1 197 ? -11.506 -7.078 -3.378 1.00 98.69 197 HIS A N 1
ATOM 1589 C CA . HIS A 1 197 ? -12.881 -7.236 -2.908 1.00 98.69 197 HIS A CA 1
ATOM 1590 C C . HIS A 1 197 ? -13.798 -7.759 -4.021 1.00 98.69 197 HIS A C 1
ATOM 1592 O O . HIS A 1 197 ? -14.410 -8.814 -3.863 1.00 98.69 197 HIS A O 1
ATOM 1598 N N . CYS A 1 198 ? -13.806 -7.111 -5.191 1.00 98.25 198 CYS A N 1
ATOM 1599 C CA . CYS A 1 198 ? -14.588 -7.561 -6.346 1.00 98.25 198 CYS A CA 1
ATOM 1600 C C . CYS A 1 198 ? -14.253 -9.001 -6.747 1.00 98.25 198 CYS A C 1
ATOM 1602 O O . CYS A 1 198 ? -15.145 -9.788 -7.062 1.00 98.25 198 CYS A O 1
ATOM 1604 N N . ARG A 1 199 ? -12.966 -9.367 -6.759 1.00 97.81 199 ARG A N 1
ATOM 1605 C CA . ARG A 1 199 ? -12.546 -10.732 -7.088 1.00 97.81 199 ARG A CA 1
ATOM 1606 C C . ARG A 1 199 ? -13.002 -11.732 -6.026 1.00 97.81 199 ARG A C 1
ATOM 1608 O O . ARG A 1 199 ? -13.434 -12.816 -6.400 1.00 97.81 199 ARG A O 1
ATOM 1615 N N . PHE A 1 200 ? -12.900 -11.389 -4.745 1.00 97.88 200 PHE A N 1
ATOM 1616 C CA . PHE A 1 200 ? -13.368 -12.234 -3.648 1.00 97.88 200 PHE A CA 1
ATOM 1617 C C . PHE A 1 200 ? -14.859 -12.544 -3.792 1.00 97.88 200 PHE A C 1
ATOM 1619 O O . PHE A 1 200 ? -15.237 -13.711 -3.831 1.00 97.88 200 PHE A O 1
ATOM 1626 N N . PHE A 1 201 ? -15.701 -11.525 -3.980 1.00 97.44 201 PHE A N 1
ATOM 1627 C CA . PHE A 1 201 ? -17.149 -11.732 -4.067 1.00 97.44 201 PHE A CA 1
ATOM 1628 C C . PHE A 1 201 ? -17.588 -12.482 -5.334 1.00 97.44 201 PHE A C 1
ATOM 1630 O O . PHE A 1 201 ? -18.487 -13.310 -5.253 1.00 97.44 201 PHE A O 1
ATOM 1637 N N . LYS A 1 202 ? -16.885 -12.332 -6.467 1.00 97.06 202 LYS A N 1
ATOM 1638 C CA . LYS A 1 202 ? -17.099 -13.196 -7.651 1.00 97.06 202 LYS A CA 1
ATOM 1639 C C . LYS A 1 202 ? -16.836 -14.681 -7.373 1.00 97.06 202 LYS A C 1
ATOM 1641 O O . LYS A 1 202 ? -17.455 -15.549 -7.977 1.00 97.06 202 LYS A O 1
ATOM 1646 N N . PHE A 1 203 ? -15.870 -14.980 -6.510 1.00 95.88 203 PHE A N 1
ATOM 1647 C CA . PHE A 1 203 ? -15.545 -16.349 -6.105 1.00 95.88 203 PHE A CA 1
ATOM 1648 C C . PHE A 1 203 ? -16.529 -16.873 -5.050 1.00 95.88 203 PHE A C 1
ATOM 1650 O O . PHE A 1 203 ? -16.927 -18.038 -5.097 1.00 95.88 203 PHE A O 1
ATOM 1657 N N . GLU A 1 204 ? -16.984 -16.000 -4.152 1.00 92.56 204 GLU A N 1
ATOM 1658 C CA . GLU A 1 204 ? -18.036 -16.298 -3.180 1.00 92.56 204 GLU A CA 1
ATOM 1659 C C . GLU A 1 204 ? -19.363 -16.677 -3.865 1.00 92.56 204 GLU A C 1
ATOM 1661 O O . GLU A 1 204 ? -19.990 -17.650 -3.460 1.00 92.56 204 GLU A O 1
ATOM 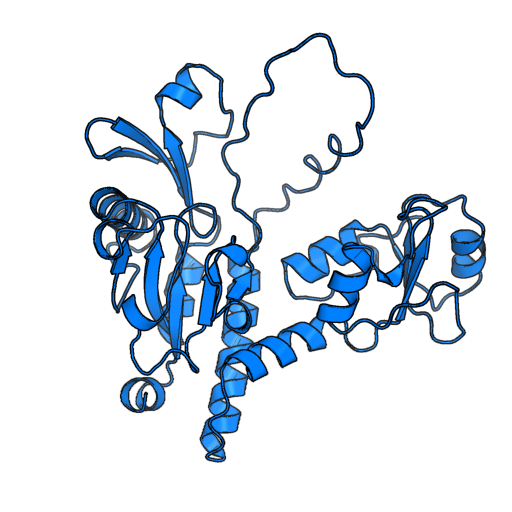1666 N N . GLU A 1 205 ? -19.753 -15.995 -4.951 1.00 92.81 205 GLU A N 1
ATOM 1667 C CA . GLU A 1 205 ? -20.968 -16.300 -5.737 1.00 92.81 205 GLU A CA 1
ATOM 1668 C C . GLU A 1 205 ? -21.011 -17.741 -6.270 1.00 92.81 205 GLU A C 1
ATOM 1670 O O . GLU A 1 205 ? -22.080 -18.341 -6.383 1.00 92.81 205 GLU A O 1
ATOM 1675 N N . ILE A 1 206 ? -19.846 -18.323 -6.569 1.00 94.31 206 ILE A N 1
ATOM 1676 C CA . ILE A 1 206 ? -19.713 -19.715 -7.020 1.00 94.31 206 ILE A CA 1
ATOM 1677 C C . ILE A 1 206 ? -19.355 -20.673 -5.872 1.00 94.31 206 ILE A C 1
ATOM 1679 O O . ILE A 1 206 ? -18.864 -21.775 -6.121 1.00 94.31 206 ILE A O 1
ATOM 1683 N N . ASN A 1 207 ? -19.585 -20.256 -4.621 1.00 89.94 207 ASN A N 1
ATOM 1684 C CA . ASN A 1 207 ? -19.277 -20.985 -3.386 1.00 89.94 207 ASN A CA 1
ATOM 1685 C C . ASN A 1 207 ? -17.807 -21.431 -3.275 1.00 89.94 207 ASN A C 1
ATOM 1687 O O . ASN A 1 207 ? -17.501 -22.465 -2.677 1.00 89.94 207 ASN A O 1
ATOM 1691 N N . LYS A 1 208 ? -16.875 -20.661 -3.851 1.00 89.69 208 LYS A N 1
ATOM 1692 C CA . LYS A 1 208 ? -15.430 -20.910 -3.760 1.00 89.69 208 LYS A CA 1
ATOM 1693 C C . LYS A 1 208 ? -14.763 -19.860 -2.889 1.00 89.69 208 LYS A C 1
ATOM 1695 O O . LYS A 1 208 ? -14.150 -18.925 -3.391 1.00 89.69 208 LYS A O 1
ATOM 1700 N N . ARG A 1 209 ? -14.829 -20.038 -1.574 1.00 88.50 209 ARG A N 1
ATOM 1701 C CA . ARG A 1 209 ? -14.154 -19.141 -0.635 1.00 88.50 209 ARG A CA 1
ATOM 1702 C C . ARG A 1 209 ? -12.680 -19.539 -0.488 1.00 88.50 209 ARG A C 1
ATOM 1704 O O . ARG A 1 209 ? -12.353 -20.431 0.290 1.00 88.50 209 ARG A O 1
ATOM 1711 N N . ILE A 1 210 ? -11.809 -18.906 -1.270 1.00 94.69 210 ILE A N 1
ATOM 1712 C CA . ILE A 1 210 ? -10.351 -19.095 -1.187 1.00 94.69 210 ILE A CA 1
ATOM 1713 C C . ILE A 1 210 ? -9.714 -18.037 -0.265 1.00 94.69 210 ILE A C 1
ATOM 1715 O O . ILE A 1 210 ? -10.314 -16.978 -0.045 1.00 94.69 210 ILE A O 1
ATOM 1719 N N . PRO A 1 211 ? -8.521 -18.298 0.298 1.00 96.75 211 PRO A N 1
ATOM 1720 C CA . PRO A 1 211 ? -7.803 -17.327 1.115 1.00 96.75 211 PRO A CA 1
ATOM 1721 C C . PRO A 1 211 ? -7.531 -16.000 0.390 1.00 96.75 211 PRO A C 1
ATOM 1723 O O . PRO A 1 211 ? -7.244 -15.951 -0.807 1.00 96.75 211 PRO A O 1
ATOM 1726 N N . ILE A 1 212 ? -7.560 -14.901 1.144 1.00 97.44 212 ILE A N 1
ATOM 1727 C CA . ILE A 1 212 ? -7.336 -13.539 0.646 1.00 97.44 212 ILE A CA 1
ATOM 1728 C C . ILE A 1 212 ? -5.956 -13.365 0.008 1.00 97.44 212 ILE A C 1
ATOM 1730 O O . ILE A 1 212 ? -5.809 -12.596 -0.944 1.00 97.44 212 ILE A O 1
ATOM 1734 N N . GLU A 1 213 ? -4.964 -14.124 0.476 1.00 97.62 213 GLU A N 1
ATOM 1735 C CA . GLU A 1 213 ? -3.619 -14.138 -0.095 1.00 97.62 213 GLU A CA 1
ATOM 1736 C C . GLU A 1 213 ? -3.609 -14.535 -1.576 1.00 97.62 213 GLU A C 1
ATOM 1738 O O . GLU A 1 213 ? -2.853 -13.950 -2.349 1.00 97.62 213 GLU A O 1
ATOM 1743 N N . GLU A 1 214 ? -4.485 -15.442 -2.020 1.00 98.19 214 GLU A N 1
ATOM 1744 C CA . GLU A 1 214 ? -4.563 -15.839 -3.429 1.00 98.19 214 GLU A CA 1
ATOM 1745 C C . GLU A 1 214 ? -5.105 -14.697 -4.300 1.00 98.19 214 GLU A C 1
ATOM 1747 O O . GLU A 1 214 ? -4.635 -14.459 -5.420 1.00 98.19 214 GLU A O 1
ATOM 1752 N N . HIS A 1 215 ? -6.069 -13.934 -3.776 1.00 98.38 215 HIS A N 1
ATOM 1753 C CA . HIS A 1 215 ? -6.600 -12.749 -4.448 1.00 98.38 215 HIS A CA 1
ATOM 1754 C C . HIS A 1 215 ? -5.543 -11.643 -4.550 1.00 98.38 215 HIS A C 1
ATOM 1756 O O . HIS A 1 215 ? -5.379 -11.047 -5.621 1.00 98.38 215 HIS A O 1
ATOM 1762 N N . ILE A 1 216 ? -4.792 -11.412 -3.469 1.00 98.50 216 ILE A N 1
ATOM 1763 C CA . ILE A 1 216 ? -3.677 -10.460 -3.422 1.00 98.50 216 ILE A CA 1
ATOM 1764 C C . ILE A 1 216 ? -2.575 -10.882 -4.398 1.00 98.50 216 ILE A C 1
ATOM 1766 O O . ILE A 1 216 ? -2.136 -10.073 -5.217 1.00 98.50 216 ILE A O 1
ATOM 1770 N N . GLN A 1 217 ? -2.155 -12.150 -4.367 1.00 98.12 217 GLN A N 1
ATOM 1771 C CA . GLN A 1 217 ? -1.099 -12.675 -5.229 1.00 98.12 217 GLN A CA 1
ATOM 1772 C C . GLN A 1 217 ? -1.483 -12.571 -6.705 1.00 98.12 217 GLN A C 1
ATOM 1774 O O . GLN A 1 217 ? -0.660 -12.158 -7.526 1.00 98.12 217 GLN A O 1
ATOM 1779 N N . HIS A 1 218 ? -2.733 -12.888 -7.053 1.00 98.19 218 HIS A N 1
ATOM 1780 C CA . HIS A 1 218 ? -3.220 -12.682 -8.410 1.00 98.19 218 HIS A CA 1
ATOM 1781 C C . HIS A 1 218 ? -3.155 -11.204 -8.805 1.00 98.19 218 HIS A C 1
ATOM 1783 O O . HIS A 1 218 ? -2.641 -10.876 -9.874 1.00 98.19 218 HIS A O 1
ATOM 1789 N N . ARG A 1 219 ? -3.670 -10.295 -7.964 1.00 98.19 219 ARG A N 1
ATOM 1790 C CA . ARG A 1 219 ? -3.673 -8.859 -8.276 1.00 98.19 219 ARG A CA 1
ATOM 1791 C C . ARG A 1 219 ? -2.257 -8.291 -8.401 1.00 98.19 219 ARG A C 1
ATOM 1793 O O . ARG A 1 219 ? -2.052 -7.426 -9.252 1.00 98.19 219 ARG A O 1
ATOM 1800 N N . ARG A 1 220 ? -1.301 -8.796 -7.614 1.00 98.38 220 ARG A N 1
ATOM 1801 C CA . ARG A 1 220 ? 0.126 -8.451 -7.681 1.00 98.38 220 ARG A CA 1
ATOM 1802 C C . ARG A 1 220 ? 0.751 -8.901 -9.001 1.00 98.38 220 ARG A C 1
ATOM 1804 O O . ARG A 1 220 ? 1.302 -8.073 -9.713 1.00 98.38 220 ARG A O 1
ATOM 1811 N N . LYS A 1 221 ? 0.602 -10.180 -9.370 1.00 98.31 221 LYS A N 1
ATOM 1812 C CA . LYS A 1 221 ? 1.128 -10.731 -10.637 1.00 98.31 221 LYS A CA 1
ATOM 1813 C C . LYS A 1 221 ? 0.489 -10.109 -11.878 1.00 98.31 221 LYS A C 1
ATOM 1815 O O . LYS A 1 221 ? 1.083 -10.112 -12.947 1.00 98.31 221 LYS A O 1
ATOM 1820 N N . TRP A 1 222 ? -0.730 -9.594 -11.758 1.00 98.19 222 TRP A N 1
ATOM 1821 C CA . TRP A 1 222 ? -1.391 -8.935 -12.878 1.00 98.19 222 TRP A CA 1
ATOM 1822 C C . TRP A 1 222 ? -0.682 -7.634 -13.285 1.00 98.19 222 TRP A C 1
ATOM 1824 O O . TRP A 1 222 ? -0.694 -7.297 -14.463 1.00 98.19 222 TRP A O 1
ATOM 1834 N N . VAL A 1 223 ? -0.034 -6.928 -12.346 1.00 98.38 223 VAL A N 1
ATOM 1835 C CA . VAL A 1 223 ? 0.514 -5.573 -12.557 1.00 98.38 223 VAL A CA 1
ATOM 1836 C C . VAL A 1 223 ? 1.439 -5.492 -13.763 1.00 98.38 223 VAL A C 1
ATOM 1838 O O . VAL A 1 223 ? 1.253 -4.611 -14.592 1.00 98.38 223 VAL A O 1
ATOM 1841 N N . LEU A 1 224 ? 2.419 -6.390 -13.864 1.00 98.62 224 LEU A N 1
ATOM 1842 C CA . LEU A 1 224 ? 3.402 -6.405 -14.950 1.00 98.62 224 LEU A CA 1
ATOM 1843 C C . LEU A 1 224 ? 3.217 -7.612 -15.876 1.00 98.62 224 LEU A C 1
ATOM 1845 O O . LEU A 1 224 ? 4.133 -7.961 -16.621 1.00 98.62 224 LEU A O 1
ATOM 1849 N N . SER A 1 225 ? 2.040 -8.242 -15.861 1.00 98.12 225 SER A N 1
ATOM 1850 C CA . SER A 1 225 ? 1.737 -9.367 -16.748 1.00 98.12 225 SER A CA 1
ATOM 1851 C C . SER A 1 225 ? 1.977 -8.993 -18.217 1.00 98.12 225 SER A C 1
ATOM 1853 O O . SER A 1 225 ? 1.608 -7.906 -18.663 1.00 98.12 225 SER A O 1
ATOM 1855 N N . GLY A 1 226 ? 2.630 -9.884 -18.967 1.00 97.62 226 GLY A N 1
ATOM 1856 C CA . GLY A 1 226 ? 3.004 -9.652 -20.369 1.00 97.62 226 GLY A CA 1
ATOM 1857 C C . GLY A 1 226 ? 4.236 -8.757 -20.571 1.00 97.62 226 GLY A C 1
ATOM 1858 O O . GLY A 1 226 ? 4.593 -8.447 -21.706 1.00 97.62 226 GLY A O 1
ATOM 1859 N N . THR A 1 227 ? 4.909 -8.345 -19.496 1.00 98.31 227 THR A N 1
ATOM 1860 C CA . THR A 1 227 ? 6.125 -7.529 -19.566 1.00 98.31 227 THR A CA 1
ATOM 1861 C C . THR A 1 227 ? 7.369 -8.420 -19.559 1.00 98.31 227 THR A C 1
ATOM 1863 O O . THR A 1 227 ? 7.539 -9.226 -18.648 1.00 98.31 227 THR A O 1
ATOM 1866 N N . ASN A 1 228 ? 8.264 -8.249 -20.538 1.00 98.44 228 ASN A N 1
ATOM 1867 C CA . ASN A 1 228 ? 9.537 -8.963 -20.641 1.00 98.44 228 ASN A CA 1
ATOM 1868 C C . ASN A 1 228 ? 10.688 -7.958 -20.492 1.00 98.44 228 ASN A C 1
ATOM 1870 O O . ASN A 1 228 ? 10.992 -7.199 -21.417 1.00 98.44 228 ASN A O 1
ATOM 1874 N N . LEU A 1 229 ? 11.289 -7.938 -19.305 1.00 98.44 229 LEU A N 1
ATOM 1875 C CA . LEU A 1 229 ? 12.260 -6.950 -18.857 1.00 98.44 229 LEU A CA 1
ATOM 1876 C C . LEU A 1 229 ? 13.697 -7.412 -19.057 1.00 98.44 229 LEU A C 1
ATOM 1878 O O . LEU A 1 229 ? 14.061 -8.549 -18.750 1.00 98.44 229 LEU A O 1
ATOM 1882 N N . VAL A 1 230 ? 14.536 -6.468 -19.466 1.00 97.88 230 VAL A N 1
ATOM 1883 C CA . VAL A 1 230 ? 15.993 -6.593 -19.447 1.00 97.88 230 VAL A CA 1
ATOM 1884 C C . VAL A 1 230 ? 16.568 -5.398 -18.701 1.00 97.88 230 VAL A C 1
ATOM 1886 O O . VAL A 1 230 ? 16.077 -4.282 -18.840 1.00 97.88 230 VAL A O 1
ATOM 1889 N N . PHE A 1 231 ? 17.623 -5.620 -17.921 1.00 97.44 231 PHE A N 1
ATOM 1890 C CA . PHE A 1 231 ? 18.290 -4.567 -17.151 1.00 97.44 231 PHE A CA 1
ATOM 1891 C C . PHE A 1 231 ? 19.646 -4.199 -17.775 1.00 97.44 231 PHE A C 1
ATOM 1893 O O . PHE A 1 231 ? 20.387 -5.076 -18.252 1.00 97.44 231 PHE A O 1
ATOM 1900 N N . SER A 1 232 ? 19.998 -2.908 -17.764 1.00 95.69 232 SER A N 1
ATOM 1901 C CA . SER A 1 232 ? 21.295 -2.402 -18.236 1.00 95.69 232 SER A CA 1
ATOM 1902 C C . SER A 1 232 ? 21.899 -1.356 -17.299 1.00 95.69 232 SER A C 1
ATOM 1904 O O . SER A 1 232 ? 21.319 -0.302 -17.062 1.00 95.69 232 SER A O 1
ATOM 1906 N N . GLY A 1 233 ? 23.099 -1.631 -16.783 1.00 92.88 233 GLY A N 1
ATOM 1907 C CA . GLY A 1 233 ? 23.831 -0.688 -15.930 1.00 92.88 233 GLY A CA 1
ATOM 1908 C C . GLY A 1 233 ? 23.221 -0.449 -14.544 1.00 92.88 233 GLY A C 1
ATOM 1909 O O . GLY A 1 233 ? 23.620 0.504 -13.894 1.00 92.88 233 GLY A O 1
ATOM 1910 N N . LEU A 1 234 ? 22.277 -1.292 -14.108 1.00 92.56 234 LEU A N 1
ATOM 1911 C CA . LEU A 1 234 ? 21.609 -1.200 -12.800 1.00 92.56 234 LEU A CA 1
ATOM 1912 C C . LEU A 1 234 ? 22.191 -2.150 -11.746 1.00 92.56 234 LEU A C 1
ATOM 1914 O O . LEU A 1 234 ? 21.907 -2.003 -10.564 1.00 92.56 234 LEU A O 1
ATOM 1918 N N . PHE A 1 235 ? 22.979 -3.142 -12.168 1.00 93.38 235 PHE A N 1
ATOM 1919 C CA . PHE A 1 235 ? 23.570 -4.145 -11.284 1.00 93.38 235 PHE A CA 1
ATOM 1920 C C . PHE A 1 235 ? 25.099 -4.112 -11.398 1.00 93.38 235 PHE A C 1
ATOM 1922 O O . PHE A 1 235 ? 25.609 -3.927 -12.510 1.00 93.38 235 PHE A O 1
ATOM 1929 N N . PRO A 1 236 ? 25.834 -4.322 -10.290 1.00 90.81 236 PRO A N 1
ATOM 1930 C CA . PRO A 1 236 ? 27.283 -4.494 -10.323 1.00 90.81 236 PRO A CA 1
ATOM 1931 C C . PRO A 1 236 ? 27.732 -5.614 -11.279 1.00 90.81 236 PRO A C 1
ATOM 1933 O O . PRO A 1 236 ? 27.005 -6.569 -11.537 1.00 90.81 236 PRO A O 1
ATOM 1936 N N . VAL A 1 237 ? 28.961 -5.526 -11.794 1.00 83.12 237 VAL A N 1
ATOM 1937 C CA . VAL A 1 237 ? 29.454 -6.414 -12.872 1.00 83.12 237 VAL A CA 1
ATOM 1938 C C . VAL A 1 237 ? 29.646 -7.877 -12.428 1.00 83.12 237 VAL A C 1
ATOM 1940 O O . VAL A 1 237 ? 29.628 -8.770 -13.267 1.00 83.12 237 VAL A O 1
ATOM 1943 N N . ASN A 1 238 ? 29.746 -8.146 -11.122 1.00 88.38 238 ASN A N 1
ATOM 1944 C CA . ASN A 1 238 ? 30.058 -9.474 -10.570 1.00 88.38 238 ASN A CA 1
ATOM 1945 C C . ASN A 1 238 ? 28.962 -10.036 -9.653 1.00 88.38 238 ASN A C 1
ATOM 1947 O O . ASN A 1 238 ? 29.243 -10.856 -8.781 1.00 88.38 238 ASN A O 1
ATOM 1951 N N . VAL A 1 239 ? 27.718 -9.583 -9.813 1.00 93.19 239 VAL A N 1
ATOM 1952 C CA . VAL A 1 239 ? 26.584 -10.126 -9.057 1.00 93.19 239 VAL A CA 1
ATOM 1953 C C . VAL A 1 239 ? 25.652 -10.909 -9.966 1.00 93.19 239 VAL A C 1
ATOM 1955 O O . VAL A 1 239 ? 25.547 -10.625 -11.156 1.00 93.19 239 VAL A O 1
ATOM 1958 N N . ILE A 1 240 ? 24.944 -11.880 -9.390 1.00 94.56 240 ILE A N 1
ATOM 1959 C CA . ILE A 1 240 ? 23.904 -12.637 -10.090 1.00 94.56 240 ILE A CA 1
ATOM 1960 C C . ILE A 1 240 ? 22.676 -11.718 -10.249 1.00 94.56 240 ILE A C 1
ATOM 1962 O O . ILE A 1 240 ? 22.085 -11.350 -9.222 1.00 94.56 240 ILE A O 1
ATOM 1966 N N . PRO A 1 241 ? 22.282 -11.322 -11.480 1.00 94.44 241 PRO A N 1
ATOM 1967 C CA . PRO A 1 241 ? 21.160 -10.406 -11.714 1.00 94.44 241 PRO A CA 1
ATOM 1968 C C . PRO A 1 241 ? 19.841 -10.889 -11.102 1.00 94.44 241 PRO A C 1
ATOM 1970 O O . PRO A 1 241 ? 19.114 -10.110 -10.493 1.00 94.44 241 PRO A O 1
ATOM 1973 N N . GLU A 1 242 ? 19.575 -12.192 -11.178 1.00 96.31 242 GLU A N 1
ATOM 1974 C CA . GLU A 1 242 ? 18.368 -12.853 -10.673 1.00 96.31 242 GLU A CA 1
ATOM 1975 C C . GLU A 1 242 ? 18.228 -12.750 -9.149 1.00 96.31 242 GLU A C 1
ATOM 1977 O O . GLU A 1 242 ? 17.134 -12.858 -8.593 1.00 96.31 242 GLU A O 1
ATOM 1982 N N . GLN A 1 243 ? 19.344 -12.546 -8.444 1.00 95.31 243 GLN A N 1
ATOM 1983 C CA . GLN A 1 243 ? 19.343 -12.402 -6.994 1.00 95.31 243 GLN A CA 1
ATOM 1984 C C . GLN A 1 243 ? 19.090 -10.963 -6.538 1.00 95.31 243 GLN A C 1
ATOM 1986 O O . GLN A 1 243 ? 18.774 -10.766 -5.359 1.00 95.31 243 GLN A O 1
ATOM 1991 N N . GLN A 1 244 ? 19.181 -9.989 -7.449 1.00 95.75 244 GLN A N 1
ATOM 1992 C CA . GLN A 1 244 ? 19.036 -8.571 -7.142 1.00 95.75 244 GLN A CA 1
ATOM 1993 C C . GLN A 1 244 ? 17.590 -8.213 -6.798 1.00 95.75 244 GLN A C 1
ATOM 1995 O O . GLN A 1 244 ? 16.634 -8.759 -7.354 1.00 95.75 244 GLN A O 1
ATOM 2000 N N . ARG A 1 245 ? 17.427 -7.250 -5.883 1.00 93.75 245 ARG A N 1
ATOM 2001 C CA . ARG A 1 245 ? 16.114 -6.816 -5.377 1.00 93.75 245 ARG A CA 1
ATOM 2002 C C . ARG A 1 245 ? 15.178 -6.381 -6.504 1.00 93.75 245 ARG A C 1
ATOM 2004 O O . ARG A 1 245 ? 14.049 -6.850 -6.558 1.00 93.75 245 ARG A O 1
ATOM 2011 N N . LEU A 1 246 ? 15.660 -5.541 -7.423 1.00 94.38 246 LEU A N 1
ATOM 2012 C CA . LEU A 1 246 ? 14.852 -5.010 -8.525 1.00 94.38 246 LEU A CA 1
ATOM 2013 C C . LEU A 1 246 ? 14.328 -6.124 -9.449 1.00 94.38 246 LEU A C 1
ATOM 2015 O O . LEU A 1 246 ? 13.165 -6.103 -9.847 1.00 94.38 246 LEU A O 1
ATOM 2019 N N . TRP A 1 247 ? 15.156 -7.140 -9.717 1.00 97.94 247 TRP A N 1
ATOM 2020 C CA . TRP A 1 247 ? 14.772 -8.315 -10.500 1.00 97.94 247 TRP A CA 1
ATOM 2021 C C . TRP A 1 247 ? 13.680 -9.131 -9.800 1.00 97.94 247 TRP A C 1
ATOM 2023 O O . TRP A 1 247 ? 12.622 -9.387 -10.375 1.00 97.94 247 TRP A O 1
ATOM 2033 N N . LYS A 1 248 ? 13.908 -9.507 -8.534 1.00 97.62 248 LYS A N 1
ATOM 2034 C CA . LYS A 1 248 ? 12.943 -10.281 -7.734 1.00 97.62 248 LYS A CA 1
ATOM 2035 C C . LYS A 1 248 ? 11.616 -9.544 -7.579 1.00 97.62 248 LYS A C 1
ATOM 2037 O O . LYS A 1 248 ? 10.554 -10.151 -7.716 1.00 97.62 248 LYS A O 1
ATOM 2042 N N . ASN A 1 249 ? 11.675 -8.236 -7.340 1.00 96.00 249 ASN A N 1
ATOM 2043 C CA . ASN A 1 249 ? 10.501 -7.382 -7.233 1.00 96.00 249 ASN A CA 1
ATOM 2044 C C . ASN A 1 249 ? 9.695 -7.396 -8.537 1.00 96.00 249 ASN A C 1
ATOM 2046 O O . ASN A 1 249 ? 8.499 -7.684 -8.493 1.00 96.00 249 ASN A O 1
ATOM 2050 N N . ALA A 1 250 ? 10.339 -7.197 -9.690 1.00 98.31 250 ALA A N 1
ATOM 2051 C CA . ALA A 1 250 ? 9.661 -7.252 -10.982 1.00 98.31 250 ALA A CA 1
ATOM 2052 C C . ALA A 1 250 ? 8.968 -8.605 -11.228 1.00 98.31 250 ALA A C 1
ATOM 2054 O O . ALA A 1 250 ? 7.789 -8.642 -11.588 1.00 98.31 250 ALA A O 1
ATOM 2055 N N . GLN A 1 251 ? 9.658 -9.717 -10.952 1.00 98.44 251 GLN A N 1
ATOM 2056 C CA . GLN A 1 251 ? 9.080 -11.059 -11.081 1.00 98.44 251 GLN A CA 1
ATOM 2057 C C . GLN A 1 251 ? 7.902 -11.284 -10.128 1.00 98.44 251 GLN A C 1
ATOM 2059 O O . GLN A 1 251 ? 6.881 -11.854 -10.518 1.00 98.44 251 GLN A O 1
ATOM 2064 N N . SER A 1 252 ? 7.995 -10.799 -8.887 1.00 97.25 252 SER A N 1
ATOM 2065 C CA . SER A 1 252 ? 6.903 -10.912 -7.914 1.00 97.25 252 SER A CA 1
ATOM 2066 C C . SER A 1 252 ? 5.624 -10.174 -8.351 1.00 97.25 252 SER A C 1
ATOM 2068 O O . SER A 1 252 ? 4.530 -10.559 -7.935 1.00 97.25 252 SER A O 1
ATOM 2070 N N . PHE A 1 253 ? 5.755 -9.180 -9.240 1.00 98.44 253 PHE A N 1
ATOM 2071 C CA . PHE A 1 253 ? 4.668 -8.416 -9.864 1.00 98.44 253 PHE A CA 1
ATOM 2072 C C . PHE A 1 253 ? 4.284 -8.917 -11.270 1.00 98.44 253 PHE A C 1
ATOM 2074 O O . PHE A 1 253 ? 3.468 -8.296 -11.948 1.00 98.44 253 PHE A O 1
ATOM 2081 N N . GLY A 1 254 ? 4.807 -10.077 -11.683 1.00 98.38 254 GLY A N 1
ATOM 2082 C CA . GLY A 1 254 ? 4.398 -10.796 -12.893 1.00 98.38 254 GLY A CA 1
ATOM 2083 C C . GLY A 1 254 ? 5.180 -10.468 -14.161 1.00 98.38 254 GLY A C 1
ATOM 2084 O O . GLY A 1 254 ? 4.787 -10.926 -15.232 1.00 98.38 254 GLY A O 1
ATOM 2085 N N . ALA A 1 255 ? 6.278 -9.717 -14.059 1.00 98.62 255 ALA A N 1
ATOM 2086 C CA . ALA A 1 255 ? 7.188 -9.542 -15.183 1.00 98.62 255 ALA A CA 1
ATOM 2087 C C . ALA A 1 255 ? 8.030 -10.807 -15.413 1.00 98.62 255 ALA A C 1
ATOM 2089 O O . ALA A 1 255 ? 8.465 -11.468 -14.467 1.00 98.62 255 ALA A O 1
ATOM 2090 N N . ASN A 1 256 ? 8.346 -11.093 -16.672 1.00 98.38 256 ASN A N 1
ATOM 2091 C CA . ASN A 1 256 ? 9.432 -11.999 -17.020 1.00 98.38 256 ASN A CA 1
ATOM 2092 C C . ASN A 1 256 ? 10.721 -11.188 -17.117 1.00 98.38 256 ASN A C 1
ATOM 2094 O O . ASN A 1 256 ? 10.724 -10.093 -17.675 1.00 98.38 256 ASN A O 1
ATOM 2098 N N . CYS A 1 257 ? 11.827 -11.719 -16.610 1.00 98.25 257 CYS A N 1
ATOM 2099 C CA . CYS A 1 257 ? 13.116 -11.040 -16.653 1.00 98.25 257 CYS A CA 1
ATOM 2100 C C . CYS A 1 257 ? 14.134 -11.884 -17.420 1.00 98.25 257 CYS A C 1
ATOM 2102 O O . CYS A 1 257 ? 14.105 -13.114 -17.371 1.00 98.25 257 CYS A O 1
ATOM 2104 N N . SER A 1 258 ? 15.026 -11.229 -18.157 1.00 97.56 258 SER A N 1
ATOM 2105 C CA . SER A 1 258 ? 16.089 -11.876 -18.927 1.00 97.56 258 SER A CA 1
ATOM 2106 C C . SER A 1 258 ? 17.386 -11.074 -18.849 1.00 97.56 258 SER A C 1
ATOM 2108 O O . SER A 1 258 ? 17.387 -9.845 -18.769 1.00 97.56 258 SER A O 1
ATOM 2110 N N . VAL A 1 259 ? 18.520 -11.778 -18.855 1.00 95.12 259 VAL A N 1
ATOM 2111 C CA . VAL A 1 259 ? 19.851 -11.153 -18.760 1.00 95.12 259 VAL A CA 1
ATOM 2112 C C . VAL A 1 259 ? 20.210 -10.422 -20.059 1.00 95.12 259 VAL A C 1
ATOM 2114 O O . VAL A 1 259 ? 20.932 -9.418 -20.046 1.00 95.12 259 VAL A O 1
ATOM 2117 N N . THR A 1 260 ? 19.686 -10.900 -21.186 1.00 95.00 260 THR A N 1
ATOM 2118 C CA . THR A 1 260 ? 19.946 -10.401 -22.538 1.00 95.00 260 THR A CA 1
ATOM 2119 C C . THR A 1 260 ? 18.646 -10.016 -23.242 1.00 95.00 260 THR A C 1
ATOM 2121 O O . THR A 1 260 ? 17.569 -10.482 -22.879 1.00 95.00 260 THR A O 1
ATOM 2124 N N . LEU A 1 261 ? 18.755 -9.133 -24.241 1.00 96.06 261 LEU A N 1
ATOM 2125 C CA . LEU A 1 261 ? 17.638 -8.804 -25.129 1.00 96.06 261 LEU A CA 1
ATOM 2126 C C . LEU A 1 261 ? 17.230 -10.043 -25.930 1.00 96.06 261 LEU A C 1
ATOM 2128 O O . LEU A 1 261 ? 18.087 -10.772 -26.432 1.00 96.06 261 LEU A O 1
ATOM 2132 N N . THR A 1 262 ? 15.924 -10.249 -26.051 1.00 94.88 262 THR A N 1
ATOM 2133 C CA . THR A 1 262 ? 15.298 -11.347 -26.794 1.00 94.88 262 THR A CA 1
ATOM 2134 C C . THR A 1 262 ? 14.275 -10.779 -27.782 1.00 94.88 262 THR A C 1
ATOM 2136 O O . THR A 1 262 ? 13.827 -9.648 -27.589 1.00 94.88 262 THR A O 1
ATOM 2139 N N . PRO A 1 263 ? 13.821 -11.551 -28.787 1.00 93.94 263 PRO A N 1
ATOM 2140 C CA . PRO A 1 263 ? 12.745 -11.117 -29.686 1.00 93.94 263 PRO A CA 1
ATOM 2141 C C . PRO A 1 263 ? 11.416 -10.789 -28.987 1.00 93.94 263 PRO A C 1
ATOM 2143 O O . PRO A 1 263 ? 10.559 -10.141 -29.574 1.00 93.94 263 PRO A O 1
ATOM 2146 N N . HIS A 1 264 ? 11.226 -11.242 -27.744 1.00 95.44 264 HIS A N 1
ATOM 2147 C CA . HIS A 1 264 ? 10.028 -10.968 -26.949 1.00 95.44 264 HIS A CA 1
ATOM 2148 C C . HIS A 1 264 ? 10.228 -9.845 -25.929 1.00 95.44 264 HIS A C 1
ATOM 2150 O O . HIS A 1 264 ? 9.293 -9.528 -25.196 1.00 95.44 264 HIS A O 1
ATOM 2156 N N . SER A 1 265 ? 11.428 -9.264 -25.831 1.00 97.75 265 SER A N 1
ATOM 2157 C CA . SER A 1 265 ? 11.701 -8.166 -24.905 1.00 97.75 265 SER A CA 1
ATOM 2158 C C . SER A 1 265 ? 10.771 -6.991 -25.192 1.00 97.75 265 SER A C 1
ATOM 2160 O O . SER A 1 265 ? 10.634 -6.576 -26.337 1.00 97.75 265 SER A O 1
ATOM 2162 N N . THR A 1 266 ? 10.134 -6.464 -24.147 1.00 98.06 266 THR A N 1
ATOM 2163 C CA . THR A 1 266 ? 9.222 -5.317 -24.267 1.00 98.06 266 THR A CA 1
ATOM 2164 C C . THR A 1 266 ? 9.791 -4.064 -23.621 1.00 98.06 266 THR A C 1
ATOM 2166 O O . THR A 1 266 ? 9.445 -2.964 -24.036 1.00 98.06 266 THR A O 1
ATOM 2169 N N . HIS A 1 267 ? 10.660 -4.207 -22.612 1.00 98.38 267 HIS A N 1
ATOM 2170 C CA . HIS A 1 267 ? 11.309 -3.064 -21.973 1.00 98.38 267 HIS A CA 1
ATOM 2171 C C . HIS A 1 267 ? 12.782 -3.344 -21.693 1.00 98.38 267 HIS A C 1
ATOM 2173 O O . HIS A 1 267 ? 13.167 -4.440 -21.264 1.00 98.38 267 HIS A O 1
ATOM 2179 N N . LEU A 1 268 ? 13.589 -2.304 -21.858 1.00 98.12 268 LEU A N 1
ATOM 2180 C CA . LEU A 1 268 ? 14.931 -2.216 -21.319 1.00 98.12 268 LEU A CA 1
ATOM 2181 C C . LEU A 1 268 ? 14.935 -1.162 -20.211 1.00 98.12 268 LEU A C 1
ATOM 2183 O O . LEU A 1 268 ? 14.770 0.023 -20.482 1.00 98.12 268 LEU A O 1
ATOM 2187 N N . ILE A 1 269 ? 15.165 -1.599 -18.974 1.00 98.00 269 ILE A N 1
ATOM 2188 C CA . ILE A 1 269 ? 15.328 -0.705 -17.828 1.00 98.00 269 ILE A CA 1
ATOM 2189 C C . ILE A 1 269 ? 16.813 -0.389 -17.693 1.00 98.00 269 ILE A C 1
ATOM 2191 O O . ILE A 1 269 ? 17.634 -1.297 -17.506 1.00 98.00 269 ILE A O 1
ATOM 2195 N N . ALA A 1 270 ? 17.177 0.881 -17.818 1.00 96.56 270 ALA A N 1
ATOM 2196 C CA . ALA A 1 270 ? 18.57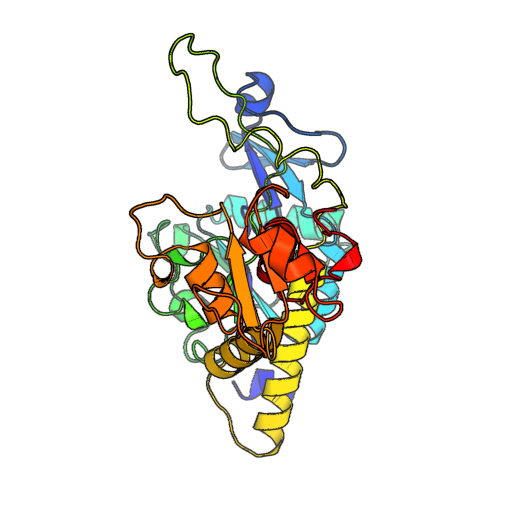2 1.283 -17.875 1.00 96.56 270 ALA A CA 1
ATOM 2197 C C . ALA A 1 270 ? 18.877 2.518 -17.023 1.00 96.56 270 ALA A C 1
ATOM 2199 O O . ALA A 1 270 ? 18.093 3.456 -16.960 1.00 96.56 270 ALA A O 1
ATOM 2200 N N . ALA A 1 271 ? 20.054 2.513 -16.391 1.00 93.06 271 ALA A N 1
ATOM 2201 C CA . ALA A 1 271 ? 20.534 3.645 -15.593 1.00 93.06 271 ALA A CA 1
ATOM 2202 C C . ALA A 1 271 ? 21.050 4.807 -16.458 1.00 93.06 271 ALA A C 1
ATOM 2204 O O . ALA A 1 271 ? 21.066 5.953 -16.028 1.00 93.06 271 ALA A O 1
ATOM 2205 N N . ARG A 1 272 ? 21.539 4.506 -17.669 1.00 93.00 272 ARG A N 1
ATOM 2206 C CA . ARG A 1 272 ? 22.181 5.480 -18.561 1.00 93.00 272 ARG A CA 1
ATOM 2207 C C . ARG A 1 272 ? 22.099 5.056 -20.030 1.00 93.00 272 ARG A C 1
ATOM 2209 O O . ARG A 1 272 ? 22.138 3.852 -20.306 1.00 93.00 272 ARG A O 1
ATOM 2216 N N . PRO A 1 273 ? 22.059 6.009 -20.976 1.00 90.88 273 PRO A N 1
ATOM 2217 C CA . PRO A 1 273 ? 21.815 5.718 -22.388 1.00 90.88 273 PRO A CA 1
ATOM 2218 C C . PRO A 1 273 ? 22.997 5.053 -23.116 1.00 90.88 273 PRO A C 1
ATOM 2220 O O . PRO A 1 273 ? 22.794 4.254 -24.019 1.00 90.88 273 PRO A O 1
ATOM 2223 N N . GLY A 1 274 ? 24.246 5.297 -22.708 1.00 90.94 274 GLY A N 1
ATOM 2224 C CA . GLY A 1 274 ? 25.443 4.897 -23.473 1.00 90.94 274 GLY A CA 1
ATOM 2225 C C . GLY A 1 274 ? 25.836 3.411 -23.439 1.00 90.94 274 GLY A C 1
ATOM 2226 O O . GLY A 1 274 ? 27.006 3.080 -23.619 1.00 90.94 274 GLY A O 1
ATOM 2227 N N . THR A 1 275 ? 24.917 2.490 -23.138 1.00 92.12 275 THR A N 1
ATOM 2228 C CA . THR A 1 275 ? 25.245 1.054 -23.068 1.00 92.12 275 THR A CA 1
ATOM 2229 C C . THR A 1 275 ? 24.947 0.343 -24.386 1.00 92.12 275 THR A C 1
ATOM 2231 O O . THR A 1 275 ? 23.972 0.652 -25.065 1.00 92.12 275 THR A O 1
ATOM 2234 N N . ARG A 1 276 ? 25.715 -0.710 -24.713 1.00 92.56 276 ARG A N 1
ATOM 2235 C CA . ARG A 1 276 ? 25.452 -1.556 -25.899 1.00 92.56 276 ARG A CA 1
ATOM 2236 C C . ARG A 1 276 ? 24.027 -2.118 -25.930 1.00 92.56 276 ARG A C 1
ATOM 2238 O O . ARG A 1 276 ? 23.472 -2.291 -27.007 1.00 92.56 276 ARG A O 1
ATOM 2245 N N . LYS A 1 277 ? 23.453 -2.436 -24.762 1.00 94.00 277 LYS A N 1
ATOM 2246 C CA . LYS A 1 277 ? 22.065 -2.909 -24.654 1.00 94.00 277 LYS A CA 1
ATOM 2247 C C . LYS A 1 277 ? 21.073 -1.810 -25.030 1.00 94.00 277 LYS A C 1
ATOM 2249 O O . LYS A 1 277 ? 20.127 -2.109 -25.740 1.00 94.00 277 LYS A O 1
ATOM 2254 N N . VAL A 1 278 ? 21.306 -0.571 -24.592 1.00 96.12 278 VAL A N 1
ATOM 2255 C CA . VAL A 1 278 ? 20.442 0.564 -24.942 1.00 96.12 278 VAL A CA 1
ATOM 2256 C C . VAL A 1 278 ? 20.482 0.828 -26.439 1.00 96.12 278 VAL A C 1
ATOM 2258 O O . VAL A 1 278 ? 19.425 0.838 -27.050 1.00 96.12 278 VAL A O 1
ATOM 2261 N N . HIS A 1 279 ? 21.664 0.917 -27.053 1.00 94.44 279 HIS A N 1
ATOM 2262 C CA . HIS A 1 279 ? 21.751 1.134 -28.503 1.00 94.44 279 HIS A CA 1
ATOM 2263 C C . HIS A 1 279 ? 20.997 0.052 -29.295 1.00 94.44 279 HIS A C 1
ATOM 2265 O O . HIS A 1 279 ? 20.182 0.378 -30.145 1.00 94.44 279 HIS A O 1
ATOM 2271 N N . LYS A 1 280 ? 21.173 -1.229 -28.938 1.00 94.69 280 LYS A N 1
ATOM 2272 C CA . LYS A 1 280 ? 20.430 -2.339 -29.564 1.00 94.69 280 LYS A CA 1
ATOM 2273 C C . LYS A 1 280 ? 18.919 -2.274 -29.346 1.00 94.69 280 LYS A C 1
ATOM 2275 O O . LYS A 1 280 ? 18.165 -2.690 -30.215 1.00 94.69 280 LYS A O 1
ATOM 2280 N N . ALA A 1 281 ? 18.473 -1.827 -28.174 1.00 95.44 281 ALA A N 1
ATOM 2281 C CA . ALA A 1 281 ? 17.048 -1.685 -27.901 1.00 95.44 281 ALA A CA 1
ATOM 2282 C C . ALA A 1 281 ? 16.432 -0.544 -28.721 1.00 95.44 281 ALA A C 1
ATOM 2284 O O . ALA A 1 281 ? 15.331 -0.709 -29.224 1.00 95.44 281 ALA A O 1
ATOM 2285 N N . LEU A 1 282 ? 17.158 0.562 -28.909 1.00 94.12 282 LEU A N 1
ATOM 2286 C CA . LEU A 1 282 ? 16.710 1.714 -29.702 1.00 94.12 282 LEU A CA 1
ATOM 2287 C C . LEU A 1 282 ? 16.642 1.434 -31.208 1.00 94.12 282 LEU A C 1
ATOM 2289 O O . LEU A 1 282 ? 15.919 2.118 -31.917 1.00 94.12 282 LEU A O 1
ATOM 2293 N N . GLU A 1 283 ? 17.363 0.426 -31.703 1.00 92.62 283 GLU A N 1
ATOM 2294 C CA . GLU A 1 283 ? 17.218 -0.068 -33.081 1.00 92.62 283 GLU A CA 1
ATOM 2295 C C . GLU A 1 283 ? 15.878 -0.803 -33.307 1.00 92.62 283 GLU A C 1
ATOM 2297 O O . GLU A 1 283 ? 15.565 -1.176 -34.435 1.00 92.62 283 GLU A O 1
ATOM 2302 N N . THR A 1 284 ? 15.101 -1.054 -32.245 1.00 88.88 284 THR A N 1
ATOM 2303 C CA . THR A 1 284 ? 13.838 -1.798 -32.288 1.00 88.88 284 THR A CA 1
ATOM 2304 C C . THR A 1 284 ? 12.681 -0.951 -31.750 1.00 88.88 284 THR A C 1
ATOM 2306 O O . THR A 1 284 ? 12.588 -0.715 -30.549 1.00 88.88 284 THR A O 1
ATOM 2309 N N . ASP A 1 285 ? 11.720 -0.600 -32.607 1.00 85.81 285 ASP A N 1
ATOM 2310 C CA . ASP A 1 285 ? 10.570 0.245 -32.228 1.00 85.81 285 ASP A CA 1
ATOM 2311 C C . ASP A 1 285 ? 9.640 -0.381 -31.167 1.00 85.81 285 ASP A C 1
ATOM 2313 O O . ASP A 1 285 ? 8.822 0.305 -30.557 1.00 85.81 285 ASP A O 1
ATOM 2317 N N . SER A 1 286 ? 9.734 -1.694 -30.933 1.00 90.94 286 SER A N 1
ATOM 2318 C CA . SER A 1 286 ? 8.873 -2.422 -29.994 1.00 90.94 286 SER A CA 1
ATO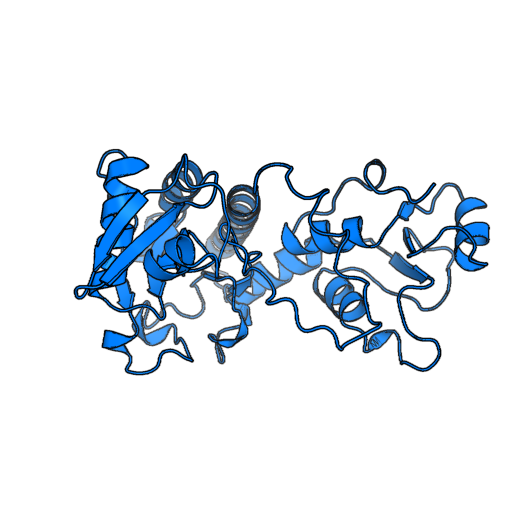M 2319 C C . SER A 1 286 ? 9.389 -2.464 -28.550 1.00 90.94 286 SER A C 1
ATOM 2321 O O . SER A 1 286 ? 8.764 -3.123 -27.716 1.00 90.94 286 SER A O 1
ATOM 2323 N N . ILE A 1 287 ? 10.535 -1.840 -28.248 1.00 97.19 287 ILE A N 1
ATOM 2324 C CA . ILE A 1 287 ? 11.153 -1.882 -26.916 1.00 97.19 287 ILE A CA 1
ATOM 2325 C C . ILE A 1 287 ? 11.120 -0.499 -26.275 1.00 97.19 287 ILE A C 1
ATOM 2327 O O . ILE A 1 287 ? 11.784 0.430 -26.725 1.00 97.19 287 ILE A O 1
ATOM 2331 N N . TYR A 1 288 ? 10.429 -0.385 -25.143 1.00 97.75 288 TYR A N 1
ATOM 2332 C CA . TYR A 1 288 ? 10.512 0.812 -24.314 1.00 97.75 288 TYR A CA 1
ATOM 2333 C C . TYR A 1 288 ? 11.853 0.855 -23.578 1.00 97.75 288 TYR A C 1
ATOM 2335 O O . TYR A 1 288 ? 12.158 -0.026 -22.770 1.00 97.75 288 TYR A O 1
ATOM 2343 N N . VAL A 1 289 ? 12.656 1.887 -23.831 1.00 97.69 289 VAL A N 1
ATOM 2344 C CA . VAL A 1 289 ? 13.890 2.149 -23.081 1.00 97.69 289 VAL A CA 1
ATOM 2345 C C . VAL A 1 289 ? 13.586 3.167 -21.988 1.00 97.69 289 VAL A C 1
ATOM 2347 O O . VAL A 1 289 ? 13.451 4.356 -22.265 1.00 97.69 289 VAL A O 1
ATOM 2350 N N . VAL A 1 290 ? 13.467 2.695 -20.748 1.00 97.56 290 VAL A N 1
ATOM 2351 C CA . VAL A 1 290 ? 13.028 3.502 -19.599 1.00 97.56 290 VAL A CA 1
ATOM 2352 C C . VAL A 1 290 ? 14.055 3.495 -18.469 1.00 97.56 290 VAL A C 1
ATOM 2354 O O . VAL A 1 290 ? 14.874 2.579 -18.357 1.00 97.56 290 VAL A O 1
ATOM 2357 N N . ASN A 1 291 ? 14.010 4.509 -17.609 1.00 96.00 291 ASN A N 1
ATOM 2358 C CA . ASN A 1 291 ? 14.761 4.511 -16.351 1.00 96.00 291 ASN A CA 1
ATOM 2359 C C . ASN A 1 291 ? 14.114 3.575 -15.297 1.00 96.00 291 ASN A C 1
ATOM 2361 O O . ASN A 1 291 ? 13.000 3.074 -15.480 1.00 96.00 291 ASN A O 1
ATOM 2365 N N . SER A 1 292 ? 14.816 3.300 -14.189 1.00 95.38 292 SER A N 1
ATOM 2366 C CA . SER A 1 292 ? 14.322 2.411 -13.116 1.00 95.38 292 SER A CA 1
ATOM 2367 C C . SER A 1 292 ? 13.060 2.922 -12.427 1.00 95.38 292 SER A C 1
ATOM 2369 O O . SER A 1 292 ? 12.239 2.110 -11.996 1.00 95.38 292 SER A O 1
ATOM 2371 N N . LEU A 1 293 ? 12.855 4.240 -12.417 1.00 94.12 293 LEU A N 1
ATOM 2372 C CA . LEU A 1 293 ? 11.723 4.885 -11.765 1.00 94.12 293 LEU A CA 1
ATOM 2373 C C . LEU A 1 293 ? 10.370 4.383 -12.293 1.00 94.12 293 LEU A C 1
ATOM 2375 O O . LEU A 1 293 ? 9.425 4.230 -11.519 1.00 94.12 293 LEU A O 1
ATOM 2379 N N . TRP A 1 294 ? 10.280 4.051 -13.585 1.00 96.81 294 TRP A N 1
ATOM 2380 C CA . TRP A 1 294 ? 9.085 3.423 -14.154 1.00 96.81 294 TRP A CA 1
ATOM 2381 C C . TRP A 1 294 ? 8.687 2.141 -13.410 1.00 96.81 294 TRP A C 1
ATOM 2383 O O . TRP A 1 294 ? 7.510 1.938 -13.092 1.00 96.81 294 TRP A O 1
ATOM 2393 N N . LEU A 1 295 ? 9.662 1.271 -13.131 1.00 97.38 295 LEU A N 1
ATOM 2394 C CA . LEU A 1 295 ? 9.428 -0.007 -12.466 1.00 97.38 295 LEU A CA 1
ATOM 2395 C C . LEU A 1 295 ? 9.116 0.208 -10.986 1.00 97.38 295 LEU A C 1
ATOM 2397 O O . LEU A 1 295 ? 8.138 -0.354 -10.491 1.00 97.38 295 LEU A O 1
ATOM 2401 N N . ASP A 1 296 ? 9.897 1.047 -10.308 1.00 95.00 296 ASP A N 1
ATOM 2402 C CA . ASP A 1 296 ? 9.714 1.331 -8.884 1.00 95.00 296 ASP A CA 1
ATOM 2403 C C . ASP A 1 296 ? 8.330 1.933 -8.611 1.00 95.00 296 ASP A C 1
ATOM 2405 O O . ASP A 1 296 ? 7.590 1.418 -7.771 1.00 95.00 296 ASP A O 1
ATOM 2409 N N . LEU A 1 297 ? 7.901 2.928 -9.396 1.00 94.88 297 LEU A N 1
ATOM 2410 C CA . LEU A 1 297 ? 6.558 3.506 -9.282 1.00 94.88 297 LEU A CA 1
ATOM 2411 C C . LEU A 1 297 ? 5.451 2.551 -9.731 1.00 94.88 297 LEU A C 1
ATOM 2413 O O . LEU A 1 297 ? 4.327 2.652 -9.232 1.00 94.88 297 LEU A O 1
ATOM 2417 N N . SER A 1 298 ? 5.722 1.638 -10.666 1.00 97.12 298 SER A N 1
ATOM 2418 C CA . SER A 1 298 ? 4.730 0.629 -11.052 1.00 97.12 298 SER A CA 1
ATOM 2419 C C . SER A 1 298 ? 4.455 -0.349 -9.915 1.00 97.12 298 SER A C 1
ATOM 2421 O O . SER A 1 298 ? 3.304 -0.704 -9.647 1.00 97.12 298 SER A O 1
ATOM 2423 N N . ILE A 1 299 ? 5.516 -0.750 -9.218 1.00 96.31 299 ILE A N 1
ATOM 2424 C CA . ILE A 1 299 ? 5.468 -1.656 -8.074 1.00 96.31 299 ILE A CA 1
ATOM 2425 C C . ILE A 1 299 ? 4.863 -0.957 -6.860 1.00 96.31 299 ILE A C 1
ATOM 2427 O O . ILE A 1 299 ? 3.915 -1.479 -6.280 1.00 96.31 299 ILE A O 1
ATOM 2431 N N . ALA A 1 300 ? 5.336 0.242 -6.516 1.00 94.00 300 ALA A N 1
ATOM 2432 C CA . ALA A 1 300 ? 4.881 0.972 -5.335 1.00 94.00 300 ALA A CA 1
ATOM 2433 C C . ALA A 1 300 ? 3.383 1.334 -5.402 1.00 94.00 300 ALA A C 1
ATOM 2435 O O . ALA A 1 300 ? 2.697 1.354 -4.383 1.00 94.00 300 ALA A O 1
ATOM 2436 N N . HIS A 1 301 ? 2.842 1.544 -6.608 1.00 95.94 301 HIS A N 1
ATOM 2437 C CA . HIS A 1 301 ? 1.416 1.822 -6.816 1.00 95.94 301 HIS A CA 1
ATOM 2438 C C . HIS A 1 301 ? 0.586 0.615 -7.266 1.00 95.94 301 HIS A C 1
ATOM 2440 O O . HIS A 1 301 ? -0.629 0.749 -7.416 1.00 95.94 301 HIS A O 1
ATOM 2446 N N . TRP A 1 302 ? 1.204 -0.551 -7.487 1.00 97.44 302 TRP A N 1
ATOM 2447 C CA . TRP A 1 302 ? 0.544 -1.762 -7.998 1.00 97.44 302 TRP A CA 1
ATOM 2448 C C . TRP A 1 302 ? -0.216 -1.536 -9.322 1.00 97.44 302 TRP A C 1
ATOM 2450 O O . TRP A 1 302 ? -1.301 -2.091 -9.559 1.00 97.44 302 TRP A O 1
ATOM 2460 N N . VAL A 1 303 ? 0.351 -0.707 -10.199 1.00 96.56 303 VAL A N 1
ATOM 2461 C CA . VAL A 1 303 ? -0.211 -0.338 -11.505 1.00 96.56 303 VAL A CA 1
ATOM 2462 C C . VAL A 1 303 ? 0.935 -0.117 -12.484 1.00 96.56 303 VAL A C 1
ATOM 2464 O O . VAL A 1 303 ? 1.797 0.710 -12.213 1.00 96.56 303 VAL A O 1
ATOM 2467 N N . LYS A 1 304 ? 0.921 -0.787 -13.643 1.00 97.75 304 LYS A N 1
ATOM 2468 C CA . LYS A 1 304 ? 1.884 -0.519 -14.719 1.00 97.75 304 LYS A CA 1
ATOM 2469 C C . LYS A 1 304 ? 1.806 0.953 -15.132 1.00 97.75 304 LYS A C 1
ATOM 2471 O O . LYS A 1 304 ? 0.757 1.413 -15.587 1.00 97.75 304 LYS A O 1
ATOM 2476 N N . ARG A 1 305 ? 2.888 1.704 -14.931 1.00 96.19 305 ARG A N 1
ATOM 2477 C CA . ARG A 1 305 ? 2.953 3.122 -15.295 1.00 96.19 305 ARG A CA 1
ATOM 2478 C C . ARG A 1 305 ? 3.112 3.289 -16.804 1.00 96.19 305 ARG A C 1
ATOM 2480 O O . ARG A 1 305 ? 3.606 2.397 -17.483 1.00 96.19 305 ARG A O 1
ATOM 2487 N N . ASN A 1 306 ? 2.701 4.454 -17.300 1.00 96.12 306 ASN A N 1
ATOM 2488 C CA . ASN A 1 306 ? 2.908 4.835 -18.694 1.00 96.12 306 ASN A CA 1
ATOM 2489 C C . ASN A 1 306 ? 4.406 5.029 -18.954 1.00 96.12 306 ASN A C 1
ATOM 2491 O O . ASN A 1 306 ? 5.011 5.937 -18.391 1.00 96.12 306 ASN A O 1
ATOM 2495 N N . GLU A 1 307 ? 4.963 4.190 -19.816 1.00 97.31 307 GLU A N 1
ATOM 2496 C CA . GLU A 1 307 ? 6.367 4.137 -20.211 1.00 97.31 307 GLU A CA 1
ATOM 2497 C C . GLU A 1 307 ? 6.865 5.479 -20.761 1.00 97.31 307 GLU A C 1
ATOM 2499 O O . GLU A 1 307 ? 7.984 5.887 -20.460 1.00 97.31 307 GLU A O 1
ATOM 2504 N N . LEU A 1 308 ? 6.014 6.211 -21.492 1.00 95.50 308 LEU A N 1
ATOM 2505 C CA . LEU A 1 308 ? 6.371 7.476 -22.146 1.00 95.50 308 LEU A CA 1
ATOM 2506 C C . LEU A 1 308 ? 6.792 8.575 -21.161 1.00 95.50 308 LEU A C 1
ATOM 2508 O O . LEU A 1 308 ? 7.502 9.500 -21.540 1.00 95.50 308 LEU A O 1
ATOM 2512 N N . LYS A 1 309 ? 6.375 8.479 -19.893 1.00 94.62 309 LYS A N 1
ATOM 2513 C CA . LYS A 1 309 ? 6.776 9.422 -18.837 1.00 94.62 309 LYS A CA 1
ATOM 2514 C C . LYS A 1 309 ? 8.184 9.164 -18.287 1.00 94.62 309 LYS A C 1
ATOM 2516 O O . LYS A 1 309 ? 8.673 9.959 -17.494 1.00 94.62 309 LYS A O 1
ATOM 2521 N N . PHE A 1 310 ? 8.805 8.048 -18.662 1.00 95.31 310 PHE A N 1
ATOM 2522 C CA . PHE A 1 310 ? 10.048 7.557 -18.065 1.00 95.31 310 PHE A CA 1
ATOM 2523 C C . PHE A 1 310 ? 11.076 7.131 -19.112 1.00 95.31 310 PHE A C 1
ATOM 2525 O O . PHE A 1 310 ? 12.009 6.394 -18.782 1.00 95.31 310 PHE A O 1
ATOM 2532 N N . LEU A 1 311 ? 10.894 7.551 -20.368 1.00 95.50 311 LEU A N 1
ATOM 2533 C CA . LEU A 1 311 ? 11.859 7.284 -21.427 1.00 95.50 311 LEU A CA 1
ATOM 2534 C C . LEU A 1 311 ? 13.232 7.824 -21.023 1.00 95.50 311 LEU A C 1
ATOM 2536 O O . LEU A 1 311 ? 13.353 8.899 -20.438 1.00 95.50 311 LEU A O 1
ATOM 2540 N N . LEU A 1 312 ? 14.265 7.034 -21.298 1.00 89.56 312 LEU A N 1
ATOM 2541 C CA . LEU A 1 312 ? 15.644 7.396 -20.976 1.00 89.56 312 LEU A CA 1
ATOM 2542 C C . LEU A 1 312 ? 16.245 8.384 -21.990 1.00 89.56 312 LEU A C 1
ATOM 2544 O O . LEU A 1 312 ? 17.254 9.022 -21.690 1.00 89.56 312 LEU A O 1
ATOM 2548 N N . ILE A 1 313 ? 15.660 8.449 -23.189 1.00 81.38 313 ILE A N 1
ATOM 2549 C CA . ILE A 1 313 ? 16.041 9.282 -24.335 1.00 81.38 313 ILE A CA 1
ATOM 2550 C C . ILE A 1 313 ? 14.758 9.744 -25.020 1.00 81.38 313 ILE A C 1
ATOM 2552 O O . ILE A 1 313 ? 13.814 8.922 -25.067 1.00 81.38 313 ILE A O 1
#

Organism: NCBI:txid1963864

pLDDT: mean 91.76, std 13.79, range [30.61, 98.88]

InterPro domains:
  IPR001357 BRCT domain [PF12738] (242-294)
  IPR001357 BRCT domain [PS50172] (219-312)
  IPR004274 FCP1 homology domain [PF03031] (12-155)
  IPR004274 FCP1 homology domain [PS50969] (5-177)
  IPR004274 FCP1 homology domain [SM00577] (8-160)
  IPR023214 HAD superfamily [G3DSA:3.40.50.1000] (1-221)
  IPR036412 HAD-like superfamily [SSF56784] (4-157)
  IPR036420 BRCT domain superfamily [G3DSA:3.40.50.10190] (223-312)
  IPR036420 BRCT domain superfamily [SSF52113] (223-312)
  IPR039189 CTD phosphatase Fcp1 [PTHR23081] (2-312)